Protein AF-A0AAV9NB06-F1 (afdb_monomer)

Structure (mmCIF, N/CA/C/O backbone):
data_AF-A0AAV9NB06-F1
#
_entry.id   AF-A0AAV9NB06-F1
#
loop_
_atom_site.group_PDB
_atom_site.id
_atom_site.type_symbol
_atom_site.label_atom_id
_atom_site.label_alt_id
_atom_site.label_comp_id
_atom_site.label_asym_id
_atom_site.label_entity_id
_atom_site.label_seq_id
_atom_site.pdbx_PDB_ins_code
_atom_site.Cartn_x
_atom_site.Cartn_y
_atom_site.Cartn_z
_atom_site.occupancy
_atom_site.B_iso_or_equiv
_atom_site.auth_seq_id
_atom_site.auth_comp_id
_atom_site.auth_asym_id
_atom_site.auth_atom_id
_atom_site.pdbx_PDB_model_num
ATOM 1 N N . MET A 1 1 ? 18.325 -11.961 -8.732 1.00 82.31 1 MET A N 1
ATOM 2 C CA . MET A 1 1 ? 18.943 -10.634 -8.931 1.00 82.31 1 MET A CA 1
ATOM 3 C C . MET A 1 1 ? 17.919 -9.528 -8.700 1.00 82.31 1 MET A C 1
ATOM 5 O O . MET A 1 1 ? 17.986 -8.930 -7.642 1.00 82.31 1 MET A O 1
ATOM 9 N N . PHE A 1 2 ? 16.913 -9.343 -9.566 1.00 87.31 2 PHE A N 1
ATOM 10 C CA . PHE A 1 2 ? 15.918 -8.255 -9.443 1.00 87.31 2 PHE A CA 1
ATOM 11 C C . PHE A 1 2 ? 15.151 -8.196 -8.114 1.00 87.31 2 PHE A C 1
ATOM 13 O O . PHE A 1 2 ? 14.922 -7.113 -7.588 1.00 87.31 2 PHE A O 1
ATOM 20 N N . ARG A 1 3 ? 14.776 -9.357 -7.557 1.00 86.25 3 ARG A N 1
ATOM 21 C CA . ARG A 1 3 ? 14.140 -9.445 -6.234 1.00 86.25 3 ARG A CA 1
ATOM 22 C C . ARG A 1 3 ? 15.035 -8.888 -5.126 1.00 86.25 3 ARG A C 1
ATOM 24 O O . ARG A 1 3 ? 14.581 -8.054 -4.363 1.00 86.25 3 ARG A O 1
ATOM 31 N N . SER A 1 4 ? 16.290 -9.322 -5.070 1.00 85.25 4 SER A N 1
ATOM 32 C CA . SER A 1 4 ? 17.245 -8.874 -4.050 1.00 85.25 4 SER A CA 1
ATOM 33 C C . SER A 1 4 ? 17.588 -7.388 -4.190 1.00 85.25 4 SER A C 1
ATOM 35 O O . SER A 1 4 ? 17.739 -6.706 -3.186 1.00 85.25 4 SER A O 1
ATOM 37 N N . ASP A 1 5 ? 17.676 -6.882 -5.425 1.00 87.19 5 ASP A N 1
ATOM 38 C CA . ASP A 1 5 ? 17.855 -5.449 -5.702 1.00 87.19 5 ASP A CA 1
ATOM 39 C C . ASP A 1 5 ? 16.659 -4.622 -5.197 1.00 87.19 5 ASP A C 1
ATOM 41 O O . ASP A 1 5 ? 16.828 -3.618 -4.512 1.00 87.19 5 ASP A O 1
ATOM 45 N N . LEU A 1 6 ? 15.435 -5.103 -5.440 1.00 87.75 6 LEU A N 1
ATOM 46 C CA . LEU A 1 6 ? 14.216 -4.477 -4.929 1.00 87.75 6 LEU A CA 1
ATOM 47 C C . LEU A 1 6 ? 14.118 -4.532 -3.398 1.00 87.75 6 LEU A C 1
ATOM 49 O O . LEU A 1 6 ? 13.810 -3.520 -2.778 1.00 87.75 6 LEU A O 1
ATOM 53 N N . GLU A 1 7 ? 14.391 -5.684 -2.783 1.00 85.88 7 GLU A N 1
ATOM 54 C CA . GLU A 1 7 ? 14.417 -5.832 -1.321 1.00 85.88 7 GLU A CA 1
ATOM 55 C C . GLU A 1 7 ? 15.407 -4.839 -0.691 1.00 85.88 7 GLU A C 1
ATOM 57 O O . GLU A 1 7 ? 15.065 -4.161 0.277 1.00 85.88 7 GLU A O 1
ATOM 62 N N . LEU A 1 8 ? 16.600 -4.687 -1.278 1.00 85.69 8 LEU A N 1
ATOM 63 C CA . LEU A 1 8 ? 17.601 -3.721 -0.826 1.00 85.69 8 LEU A CA 1
ATOM 64 C C . LEU A 1 8 ? 17.134 -2.271 -1.022 1.00 85.69 8 LEU A C 1
ATOM 66 O O . LEU A 1 8 ? 17.296 -1.452 -0.118 1.00 85.69 8 LEU A O 1
ATOM 70 N N . GLY A 1 9 ? 16.528 -1.960 -2.169 1.00 86.25 9 GLY A N 1
ATOM 71 C CA . GLY A 1 9 ? 15.965 -0.641 -2.454 1.00 86.25 9 GLY A CA 1
ATOM 72 C C . GLY A 1 9 ? 14.860 -0.252 -1.471 1.00 86.25 9 GLY A C 1
ATOM 73 O O . GLY A 1 9 ? 14.863 0.862 -0.955 1.00 86.25 9 GLY A O 1
ATOM 74 N N . LEU A 1 10 ? 13.965 -1.184 -1.130 1.00 84.62 10 LEU A N 1
ATOM 75 C CA . LEU A 1 10 ? 12.931 -0.982 -0.110 1.00 84.62 10 LEU A CA 1
ATOM 76 C C . LEU A 1 10 ? 13.542 -0.809 1.289 1.00 84.62 10 LEU A C 1
ATOM 78 O O . LEU A 1 10 ? 13.089 0.042 2.053 1.00 84.62 10 LEU A O 1
ATOM 82 N N . LEU A 1 11 ? 14.579 -1.586 1.620 1.00 83.38 11 LEU A N 1
ATOM 83 C CA . LEU A 1 11 ? 15.267 -1.536 2.915 1.00 83.38 11 LEU A CA 1
ATOM 84 C C . LEU A 1 11 ? 15.986 -0.201 3.141 1.00 83.38 11 LEU A C 1
ATOM 86 O O . LEU A 1 11 ? 15.917 0.369 4.232 1.00 83.38 11 LEU A O 1
ATOM 90 N N . LEU A 1 12 ? 16.682 0.287 2.114 1.00 83.94 12 LEU A N 1
ATOM 91 C CA . LEU A 1 12 ? 17.499 1.500 2.172 1.00 83.94 12 LEU A CA 1
ATOM 92 C C . LEU A 1 12 ? 16.754 2.755 1.702 1.00 83.94 12 LEU A C 1
ATOM 94 O O . LEU A 1 12 ? 17.278 3.858 1.841 1.00 83.94 12 LEU A O 1
ATOM 98 N N . GLY A 1 13 ? 15.555 2.597 1.135 1.00 82.19 13 GLY A N 1
ATOM 99 C CA . GLY A 1 13 ? 14.786 3.672 0.506 1.00 82.19 13 GLY A CA 1
ATOM 100 C C . GLY A 1 13 ? 15.502 4.312 -0.674 1.00 82.19 13 GLY A C 1
ATOM 101 O O . GLY A 1 13 ? 15.313 5.498 -0.934 1.00 82.19 13 GLY A O 1
ATOM 102 N N . THR A 1 14 ? 16.343 3.542 -1.361 1.00 85.25 14 THR A N 1
ATOM 103 C CA . THR A 1 14 ? 17.121 3.986 -2.514 1.00 85.25 14 THR A CA 1
ATOM 104 C C . THR A 1 14 ? 16.470 3.543 -3.812 1.00 85.25 14 THR A C 1
ATOM 106 O O . THR A 1 14 ? 15.662 2.614 -3.853 1.00 85.25 14 THR A O 1
ATOM 109 N N . LYS A 1 15 ? 16.882 4.179 -4.908 1.00 85.88 15 LYS A N 1
ATOM 110 C CA . LYS A 1 15 ? 16.570 3.683 -6.244 1.00 85.88 15 LYS A CA 1
ATOM 111 C C . LYS A 1 15 ? 17.155 2.276 -6.418 1.00 85.88 15 LYS A C 1
ATOM 113 O O . LYS A 1 15 ? 18.253 1.994 -5.932 1.00 85.88 15 LYS A O 1
ATOM 118 N N . VAL A 1 16 ? 16.417 1.425 -7.116 1.00 87.56 16 VAL A N 1
ATOM 119 C CA . VAL A 1 16 ? 16.892 0.119 -7.590 1.00 87.56 16 VAL A CA 1
ATOM 120 C C . VAL A 1 16 ? 18.031 0.293 -8.595 1.00 87.56 16 VAL A C 1
ATOM 122 O O . VAL A 1 16 ? 18.078 1.288 -9.324 1.00 87.56 16 VAL A O 1
ATOM 125 N N . TRP A 1 17 ? 18.976 -0.644 -8.616 1.00 85.25 17 TRP A N 1
ATOM 126 C CA . TRP A 1 17 ? 20.119 -0.578 -9.528 1.00 85.25 17 TRP A CA 1
ATOM 127 C C . TRP A 1 17 ? 19.780 -1.081 -10.922 1.00 85.25 17 TRP A C 1
ATOM 129 O O . TRP A 1 17 ? 20.321 -0.566 -11.901 1.00 85.25 17 TRP A O 1
ATOM 139 N N . CYS A 1 18 ? 18.896 -2.072 -11.025 1.00 85.06 18 CYS A N 1
ATOM 140 C CA . CYS A 1 18 ? 18.465 -2.568 -12.318 1.00 85.06 18 CYS A CA 1
ATOM 141 C C . CYS A 1 18 ? 17.511 -1.560 -12.985 1.00 85.06 18 CYS A C 1
ATOM 143 O O . CYS A 1 18 ? 16.528 -1.133 -12.367 1.00 85.06 18 CYS A O 1
ATOM 145 N N . PRO A 1 19 ? 17.768 -1.186 -14.249 1.00 84.31 19 PRO A N 1
ATOM 146 C CA . PRO A 1 19 ? 16.853 -0.348 -15.005 1.00 84.31 19 PRO A CA 1
ATOM 147 C C . PRO A 1 19 ? 15.548 -1.106 -15.270 1.00 84.31 19 PRO A C 1
ATOM 149 O O . PRO A 1 19 ? 15.535 -2.330 -15.420 1.00 84.31 19 PRO A O 1
ATOM 152 N N . ILE A 1 20 ? 14.434 -0.374 -15.320 1.00 84.44 20 ILE A N 1
ATOM 153 C CA . ILE A 1 20 ? 13.101 -0.974 -15.444 1.00 84.44 20 ILE A CA 1
ATOM 154 C C . ILE A 1 20 ? 12.939 -1.768 -16.747 1.00 84.44 20 ILE A C 1
ATOM 156 O O . ILE A 1 20 ? 12.221 -2.762 -16.77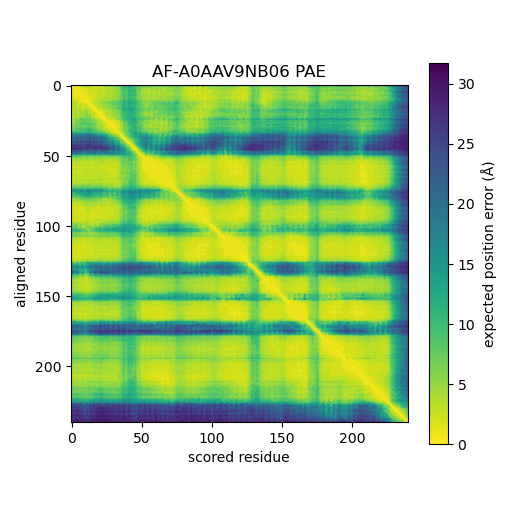8 1.00 84.44 20 ILE A O 1
ATOM 160 N N . GLU A 1 21 ? 13.648 -1.370 -17.802 1.00 85.75 21 GLU A N 1
ATOM 161 C CA . GLU A 1 21 ? 13.647 -2.005 -19.120 1.00 85.75 21 GLU A CA 1
ATOM 162 C C . GLU A 1 21 ? 14.240 -3.422 -19.101 1.00 85.75 21 GLU A C 1
ATOM 164 O O . GLU A 1 21 ? 13.939 -4.227 -19.980 1.00 85.75 21 GLU A O 1
ATOM 169 N N . GLU A 1 22 ? 15.070 -3.737 -18.104 1.00 85.44 22 GLU A N 1
ATOM 170 C CA . GLU A 1 22 ? 15.669 -5.063 -17.925 1.00 85.44 22 GLU A CA 1
ATOM 171 C C . GLU A 1 22 ? 14.817 -5.987 -17.044 1.00 85.44 22 GLU A C 1
ATOM 173 O O . GLU A 1 22 ? 15.078 -7.191 -16.981 1.00 85.44 22 GLU A O 1
ATOM 178 N N . VAL A 1 23 ? 13.796 -5.453 -16.363 1.00 84.69 23 VAL A N 1
ATOM 179 C CA . VAL A 1 23 ? 12.938 -6.234 -15.469 1.00 84.69 23 VAL A CA 1
ATOM 180 C C . VAL A 1 23 ? 11.901 -7.005 -16.300 1.00 84.69 23 VAL A C 1
ATOM 182 O O . VAL A 1 23 ? 11.050 -6.391 -16.945 1.00 84.69 23 VAL A O 1
ATOM 185 N N . PRO A 1 24 ? 11.922 -8.351 -16.292 1.00 81.12 24 PRO A N 1
ATOM 186 C CA . PRO A 1 24 ? 10.982 -9.150 -17.074 1.00 81.12 24 PRO A CA 1
ATOM 187 C C . PRO A 1 24 ? 9.564 -9.094 -16.486 1.00 81.12 24 PRO A C 1
ATOM 189 O O . PRO A 1 24 ? 9.395 -8.884 -15.283 1.00 81.12 24 PRO A O 1
ATOM 192 N N . GLY A 1 25 ? 8.547 -9.367 -17.311 1.00 78.56 25 GLY A N 1
ATOM 193 C CA . GLY A 1 25 ? 7.154 -9.475 -16.865 1.00 78.56 25 GLY A CA 1
ATOM 194 C C . GLY A 1 25 ? 6.235 -8.335 -17.309 1.00 78.56 25 GLY A C 1
ATOM 195 O O . GLY A 1 25 ? 5.119 -8.231 -16.803 1.00 78.56 25 GLY A O 1
ATOM 196 N N . TYR A 1 26 ? 6.649 -7.476 -18.247 1.00 81.81 26 TYR A N 1
ATOM 197 C CA . TYR A 1 26 ? 5.760 -6.436 -18.784 1.00 81.81 26 TYR A CA 1
ATOM 198 C C . TYR A 1 26 ? 4.541 -7.049 -19.492 1.00 81.81 26 TYR A C 1
ATOM 200 O O . TYR A 1 26 ? 3.417 -6.566 -19.360 1.00 81.81 26 TYR A O 1
ATOM 208 N N . GLU A 1 27 ? 4.746 -8.175 -20.172 1.00 81.31 27 GLU A N 1
ATOM 209 C CA . GLU A 1 27 ? 3.710 -9.027 -20.748 1.00 81.31 27 GLU A CA 1
ATOM 210 C C . GLU A 1 27 ? 2.656 -9.451 -19.714 1.00 81.31 27 GLU A C 1
ATOM 212 O O . GLU A 1 27 ? 1.461 -9.439 -20.011 1.00 81.31 27 GLU A O 1
ATOM 217 N N . VAL A 1 28 ? 3.074 -9.711 -18.471 1.00 78.50 28 VAL A N 1
ATOM 218 C CA . VAL A 1 28 ? 2.172 -10.085 -17.376 1.00 78.50 28 VAL A CA 1
ATOM 219 C C . VAL A 1 28 ? 1.239 -8.929 -17.016 1.00 78.50 28 VAL A C 1
ATOM 221 O O . VAL A 1 28 ? 0.045 -9.148 -16.813 1.00 78.50 28 VAL A O 1
ATOM 224 N N . LEU A 1 29 ? 1.743 -7.689 -16.991 1.00 78.00 29 LEU A N 1
ATOM 225 C CA . LEU A 1 29 ? 0.902 -6.510 -16.748 1.00 78.00 29 LEU A CA 1
ATOM 226 C C . LEU A 1 29 ? -0.120 -6.307 -17.866 1.00 78.00 29 LEU A C 1
ATOM 228 O O . LEU A 1 29 ? -1.282 -6.007 -17.593 1.00 78.00 29 LEU A O 1
ATOM 232 N N . VAL A 1 30 ? 0.292 -6.500 -19.122 1.00 78.88 30 VAL A N 1
ATOM 233 C CA . VAL A 1 30 ? -0.606 -6.378 -20.278 1.00 78.88 30 VAL A CA 1
ATOM 234 C C . VAL A 1 30 ? -1.741 -7.398 -20.195 1.00 78.88 30 VAL A C 1
ATOM 236 O O . VAL A 1 30 ? -2.899 -7.025 -20.384 1.00 78.88 30 VAL A O 1
ATOM 239 N N . GLU A 1 31 ? -1.438 -8.656 -19.870 1.00 77.31 31 GLU A N 1
ATOM 240 C CA . GLU A 1 31 ? -2.450 -9.698 -19.657 1.00 77.31 31 GLU A CA 1
ATOM 241 C C . GLU A 1 31 ? -3.396 -9.343 -18.500 1.00 77.31 31 GLU A C 1
ATOM 243 O O . GLU A 1 31 ? -4.616 -9.432 -18.633 1.00 77.31 31 GLU A O 1
ATOM 248 N N . MET A 1 32 ? -2.857 -8.868 -17.375 1.00 75.25 32 MET A N 1
ATOM 249 C CA . MET A 1 32 ? -3.656 -8.513 -16.199 1.00 75.25 32 MET A CA 1
ATOM 250 C C . MET A 1 32 ? -4.623 -7.356 -16.449 1.00 75.25 32 MET A C 1
ATOM 252 O O . MET A 1 32 ? -5.771 -7.411 -16.005 1.00 75.25 32 MET A O 1
ATOM 256 N N . ARG A 1 33 ? -4.197 -6.332 -17.196 1.00 72.75 33 ARG A N 1
ATOM 257 C CA . ARG A 1 33 ? -5.056 -5.195 -17.569 1.00 72.75 33 ARG A CA 1
ATOM 258 C C . ARG A 1 33 ? -6.264 -5.627 -18.404 1.00 72.75 33 ARG A C 1
ATOM 260 O O . ARG A 1 33 ? -7.308 -4.984 -18.336 1.00 72.75 33 ARG A O 1
ATOM 267 N N . GLN A 1 34 ? -6.153 -6.716 -19.166 1.00 71.19 34 GLN A N 1
ATOM 268 C CA . GLN A 1 34 ? -7.268 -7.269 -19.946 1.00 71.19 34 GLN A CA 1
ATOM 269 C C . GLN A 1 34 ? -8.293 -8.007 -19.071 1.00 71.19 34 GLN A C 1
ATOM 271 O O . GLN A 1 34 ? -9.453 -8.134 -19.461 1.00 71.19 34 GLN A O 1
ATOM 276 N N . GLU A 1 35 ? -7.885 -8.481 -17.890 1.00 66.00 35 GLU A N 1
ATOM 277 C CA . GLU A 1 35 ? -8.741 -9.208 -16.944 1.00 66.00 35 GLU A CA 1
ATOM 278 C C . GLU A 1 35 ? -9.530 -8.285 -15.997 1.00 66.00 35 GLU A C 1
ATOM 280 O O . GLU A 1 35 ? -10.418 -8.765 -15.280 1.00 66.00 35 GLU A O 1
ATOM 285 N N . LEU A 1 36 ? -9.233 -6.980 -15.977 1.00 61.53 36 LEU A N 1
ATOM 286 C CA . LEU A 1 36 ? -9.954 -6.015 -15.152 1.00 61.53 36 LEU A CA 1
ATOM 287 C C . LEU A 1 36 ? -11.429 -5.928 -15.580 1.00 61.53 36 LEU A C 1
ATOM 289 O O . LEU A 1 36 ? -11.726 -5.652 -16.748 1.00 61.53 36 LEU A O 1
ATOM 293 N N . PRO A 1 37 ? -12.388 -6.088 -14.650 1.00 55.06 37 PRO A N 1
ATOM 294 C CA . PRO A 1 37 ? -13.777 -5.771 -14.936 1.00 55.06 37 PRO A CA 1
ATOM 295 C C . PRO A 1 37 ? -13.886 -4.299 -15.351 1.00 55.06 37 PRO A C 1
ATOM 297 O O . PRO A 1 37 ? -13.463 -3.413 -14.608 1.00 55.06 37 PRO A O 1
ATOM 300 N N . ARG A 1 38 ? -14.506 -4.025 -16.509 1.00 52.81 38 ARG A N 1
ATOM 301 C CA . ARG A 1 38 ? -14.779 -2.654 -16.998 1.00 52.81 38 ARG A CA 1
ATOM 302 C C . ARG A 1 38 ? -15.515 -1.778 -15.975 1.00 52.81 38 ARG A C 1
ATOM 304 O O . ARG A 1 38 ? -15.456 -0.553 -16.061 1.00 52.81 38 ARG A O 1
ATOM 311 N N . ASP A 1 39 ? -16.177 -2.407 -15.011 1.00 47.69 39 ASP A N 1
ATOM 312 C CA . ASP A 1 39 ? -16.939 -1.751 -13.955 1.00 47.69 39 ASP A CA 1
ATOM 313 C C . ASP A 1 39 ? -16.054 -1.141 -12.855 1.00 47.69 39 ASP A C 1
ATOM 315 O O . ASP A 1 39 ? -16.447 -0.126 -12.286 1.00 47.69 39 ASP A O 1
ATOM 319 N N . TYR A 1 40 ? -14.828 -1.641 -12.630 1.00 51.38 40 TYR A N 1
ATOM 320 C CA . TYR A 1 40 ? -13.882 -1.035 -11.673 1.00 51.38 40 TYR A CA 1
ATOM 321 C C . TYR A 1 40 ? -13.473 0.386 -12.100 1.00 51.38 40 TYR A C 1
ATOM 323 O O . TYR A 1 40 ? -13.337 1.280 -11.269 1.00 51.38 40 TYR A O 1
ATOM 331 N N . CYS A 1 41 ? -13.363 0.624 -13.413 1.00 47.50 41 CYS A N 1
ATOM 332 C CA . CYS A 1 41 ? -13.109 1.950 -13.983 1.00 47.50 41 CYS A CA 1
ATOM 333 C C . CYS A 1 41 ? -14.319 2.899 -13.899 1.00 47.50 41 CYS A C 1
ATOM 335 O O . CYS A 1 41 ? -14.168 4.094 -14.148 1.00 47.50 41 CYS A O 1
ATOM 337 N N . ARG A 1 42 ? -15.528 2.394 -13.606 1.00 41.81 42 ARG A N 1
ATOM 338 C CA . ARG A 1 42 ? -16.773 3.184 -13.607 1.00 41.81 42 ARG A CA 1
ATOM 339 C C . ARG A 1 42 ? -17.376 3.401 -12.222 1.00 41.81 42 ARG A C 1
ATOM 341 O O . ARG A 1 42 ? -18.064 4.401 -12.046 1.00 41.81 42 ARG A O 1
ATOM 348 N N . SER A 1 43 ? -17.128 2.518 -11.254 1.00 45.72 43 SER A N 1
ATOM 349 C CA . SER A 1 43 ? -17.693 2.635 -9.902 1.00 45.72 43 SER A CA 1
ATOM 350 C C . SER A 1 43 ? -16.900 3.549 -8.960 1.00 45.72 43 SER A C 1
ATOM 352 O O . SER A 1 43 ? -17.432 3.927 -7.920 1.00 45.72 43 SER A O 1
ATOM 354 N N . ASN A 1 44 ? -15.669 3.943 -9.317 1.00 42.56 44 ASN A N 1
ATOM 355 C CA . ASN A 1 44 ? -14.780 4.723 -8.449 1.00 42.56 44 ASN A CA 1
ATOM 356 C C . ASN A 1 44 ? -14.475 6.123 -9.031 1.00 42.56 44 ASN A C 1
ATOM 358 O O . ASN A 1 44 ? -13.604 6.284 -9.880 1.00 42.56 44 ASN A O 1
ATOM 362 N N . GLN A 1 45 ? -15.136 7.168 -8.527 1.00 42.75 45 GLN A N 1
ATOM 363 C CA . GLN A 1 45 ? -14.607 8.548 -8.508 1.00 42.75 45 GLN A CA 1
ATOM 364 C C . GLN A 1 45 ? -14.795 9.127 -7.092 1.00 42.75 45 GLN A C 1
ATOM 366 O O . GLN A 1 45 ? -15.844 8.836 -6.513 1.00 42.75 45 GLN A O 1
ATOM 371 N N . PRO A 1 46 ? -13.953 10.051 -6.563 1.00 44.19 46 PRO A N 1
ATOM 372 C CA . PRO A 1 46 ? -12.509 10.341 -6.720 1.00 44.19 46 PRO A CA 1
ATOM 373 C C . PRO A 1 46 ? -11.714 10.075 -5.391 1.00 44.19 46 PRO A C 1
ATOM 375 O O . PRO A 1 46 ? -12.348 9.835 -4.363 1.00 44.19 46 PRO A O 1
ATOM 378 N N . PRO A 1 47 ? -10.355 10.048 -5.388 1.00 53.16 47 PRO A N 1
ATOM 379 C CA . PRO A 1 47 ? -9.491 11.246 -5.472 1.00 53.16 47 PRO A CA 1
ATOM 380 C C . PRO A 1 47 ? -8.499 11.212 -6.648 1.00 53.16 47 PRO A C 1
ATOM 382 O O . PRO A 1 47 ? -7.690 12.118 -6.808 1.00 53.16 47 PRO A O 1
ATOM 385 N N . TYR A 1 48 ? -8.582 10.204 -7.517 1.00 59.72 48 TYR A N 1
ATOM 386 C CA . TYR A 1 48 ? -7.555 9.915 -8.528 1.00 59.72 48 TYR A CA 1
ATOM 387 C C . TYR A 1 48 ? -7.391 10.968 -9.642 1.00 59.72 48 TYR A C 1
ATOM 389 O O . TYR A 1 48 ? -6.423 10.919 -10.386 1.00 59.72 48 TYR A O 1
ATOM 397 N N . ARG A 1 49 ? -8.285 11.967 -9.749 1.00 55.78 49 ARG A N 1
ATOM 398 C CA . ARG A 1 49 ? -8.248 12.996 -10.815 1.00 55.78 49 ARG A CA 1
ATOM 399 C C . ARG A 1 49 ? -7.006 13.898 -10.804 1.00 55.78 49 ARG A C 1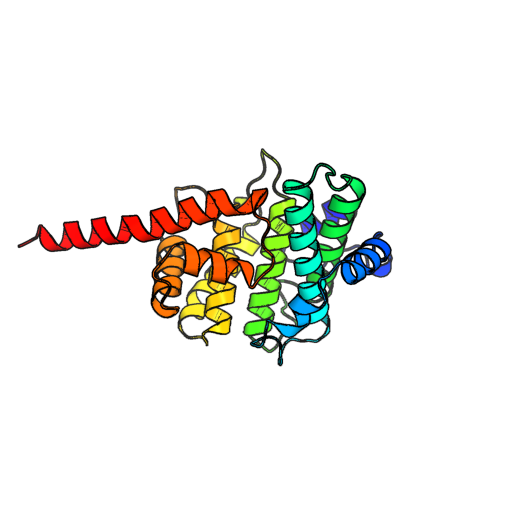
ATOM 401 O O . ARG A 1 49 ? -6.839 14.665 -11.747 1.00 55.78 49 ARG A O 1
ATOM 408 N N . GLN A 1 50 ? -6.201 13.867 -9.746 1.00 68.44 50 GLN A N 1
ATOM 409 C CA . GLN A 1 50 ? -5.001 14.699 -9.602 1.00 68.44 50 GLN A CA 1
ATOM 410 C C . GLN A 1 50 ? -3.721 13.873 -9.435 1.00 68.44 50 GLN A C 1
ATOM 412 O O . GLN A 1 50 ? -2.682 14.444 -9.127 1.00 68.44 50 GLN A O 1
ATOM 417 N N . VAL A 1 51 ? -3.795 12.553 -9.631 1.00 80.31 51 VAL A N 1
ATOM 418 C CA . VAL A 1 51 ? -2.632 11.675 -9.490 1.00 80.31 51 VAL A CA 1
ATOM 419 C C . VAL A 1 51 ? -1.725 11.831 -10.698 1.00 80.31 51 VAL A C 1
ATOM 421 O O . VAL A 1 51 ? -2.198 11.884 -11.835 1.00 80.31 51 VAL A O 1
ATOM 424 N N . VAL A 1 52 ? -0.412 11.887 -10.466 1.00 87.31 52 VAL A N 1
ATOM 425 C CA . VAL A 1 52 ? 0.565 11.848 -11.562 1.00 87.31 52 VAL A CA 1
ATOM 426 C C . VAL A 1 52 ? 0.302 10.608 -12.435 1.00 87.31 52 VAL A C 1
ATOM 428 O O . VAL A 1 52 ? 0.272 9.501 -11.895 1.00 87.31 52 VAL A O 1
ATOM 431 N N . PRO A 1 53 ? 0.169 10.738 -13.772 1.00 87.06 53 PRO A N 1
ATOM 432 C CA . PRO A 1 53 ? -0.298 9.648 -14.637 1.00 87.06 53 PRO A CA 1
ATOM 433 C C . PRO A 1 53 ? 0.447 8.319 -14.458 1.00 87.06 53 PRO A C 1
ATOM 435 O O . PRO A 1 53 ? -0.158 7.252 -14.436 1.00 87.06 53 PRO A O 1
ATOM 438 N N . VAL A 1 54 ? 1.767 8.372 -14.256 1.00 88.25 54 VAL A N 1
ATOM 439 C CA . VAL A 1 54 ? 2.584 7.166 -14.051 1.00 88.25 54 VAL A CA 1
ATOM 440 C C . VAL A 1 54 ? 2.231 6.449 -12.740 1.00 88.25 54 VAL A C 1
ATOM 442 O O . VAL A 1 54 ? 2.210 5.220 -12.702 1.00 88.25 54 VAL A O 1
ATOM 445 N N . LEU A 1 55 ? 1.926 7.189 -11.670 1.00 89.69 55 LEU A N 1
ATOM 446 C CA . LEU A 1 55 ? 1.511 6.611 -10.390 1.00 89.69 55 LEU A CA 1
ATOM 447 C C . LEU A 1 55 ? 0.093 6.026 -10.477 1.00 89.69 55 LEU A C 1
ATOM 449 O O . LEU A 1 55 ? -0.164 4.965 -9.910 1.00 89.69 55 LEU A O 1
ATOM 453 N N . GLU A 1 56 ? -0.799 6.670 -11.233 1.00 88.94 56 GLU A N 1
ATOM 454 C CA . GL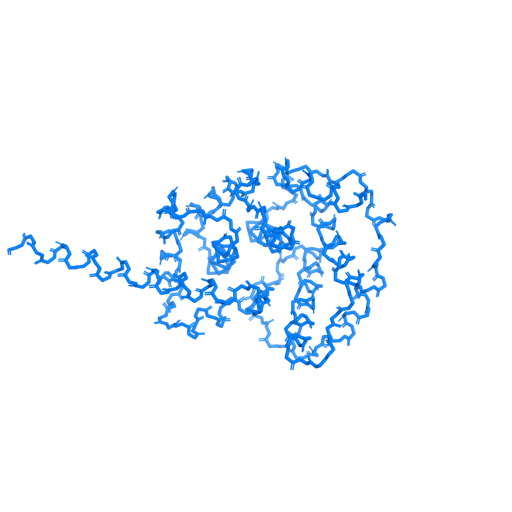U A 1 56 ? -2.140 6.148 -11.523 1.00 88.94 56 GLU A CA 1
ATOM 455 C C . GLU A 1 56 ? -2.061 4.802 -12.260 1.00 88.94 56 GLU A C 1
ATOM 457 O O . GLU A 1 56 ? -2.731 3.844 -11.873 1.00 88.94 56 GLU A O 1
ATOM 462 N N . GLU A 1 57 ? -1.187 4.679 -13.263 1.00 88.00 57 GLU A N 1
ATOM 463 C CA . GLU A 1 57 ? -0.967 3.404 -13.951 1.00 88.00 57 GLU A CA 1
ATOM 464 C C . GLU A 1 57 ? -0.484 2.302 -13.002 1.00 88.00 57 GLU A C 1
ATOM 466 O O . GLU A 1 57 ? -0.977 1.174 -13.061 1.00 88.00 57 GLU A O 1
ATOM 471 N N . ILE A 1 58 ? 0.471 2.613 -12.118 1.00 91.38 58 ILE A N 1
ATOM 472 C CA . ILE A 1 58 ? 0.977 1.643 -11.139 1.00 91.38 58 ILE A CA 1
ATOM 473 C C . ILE A 1 58 ? -0.137 1.231 -10.171 1.00 91.38 58 ILE A C 1
ATOM 475 O O . ILE A 1 58 ? -0.275 0.044 -9.870 1.00 91.38 58 ILE A O 1
ATOM 479 N N . LEU A 1 59 ? -0.966 2.172 -9.714 1.00 91.06 59 LEU A N 1
ATOM 480 C CA . LEU A 1 59 ? -2.123 1.870 -8.874 1.00 91.06 59 LEU A CA 1
ATOM 481 C C . LEU A 1 59 ? -3.087 0.903 -9.576 1.00 91.06 59 LEU A C 1
ATOM 483 O O . LEU A 1 59 ? -3.486 -0.097 -8.978 1.00 91.06 59 LEU A O 1
ATOM 487 N N . LEU A 1 60 ? -3.443 1.166 -10.836 1.00 87.44 60 LEU A N 1
ATOM 488 C CA . LEU A 1 60 ? -4.348 0.309 -11.611 1.00 87.44 60 LEU A CA 1
ATOM 489 C C . LEU A 1 60 ? -3.783 -1.104 -11.800 1.00 87.44 60 LEU A C 1
ATOM 491 O O . LEU A 1 60 ? -4.511 -2.092 -11.658 1.00 87.44 60 LEU A O 1
ATOM 495 N N . ASP A 1 61 ? -2.483 -1.224 -12.054 1.00 89.50 61 ASP A N 1
ATOM 496 C CA . ASP A 1 61 ? -1.816 -2.524 -12.159 1.00 89.50 61 ASP A CA 1
ATOM 497 C C . ASP A 1 61 ? -1.807 -3.274 -10.826 1.00 89.50 61 ASP A C 1
ATOM 499 O O . ASP A 1 61 ? -2.063 -4.478 -10.775 1.00 89.50 61 ASP A O 1
ATOM 503 N N . THR A 1 62 ? -1.601 -2.551 -9.728 1.00 91.69 62 THR A N 1
ATOM 504 C CA . THR A 1 62 ? -1.604 -3.118 -8.376 1.00 91.69 62 THR A CA 1
ATOM 505 C C . THR A 1 62 ? -3.012 -3.565 -7.961 1.00 91.69 62 THR A C 1
ATOM 507 O O . THR A 1 62 ? -3.181 -4.639 -7.385 1.00 91.69 62 THR A O 1
ATOM 510 N N . LEU A 1 63 ? -4.053 -2.806 -8.320 1.00 89.75 63 LEU A N 1
ATOM 511 C CA . LEU A 1 63 ? -5.456 -3.206 -8.144 1.00 89.75 63 LEU A CA 1
ATOM 512 C C . LEU A 1 63 ? -5.786 -4.464 -8.956 1.00 89.75 63 LEU A C 1
ATOM 514 O O . LEU A 1 63 ? -6.431 -5.384 -8.449 1.00 89.75 63 LEU A O 1
ATOM 518 N N . SER A 1 64 ? -5.318 -4.529 -10.206 1.00 87.00 64 SER A N 1
ATOM 519 C CA . SER A 1 64 ? -5.467 -5.713 -11.064 1.00 87.00 64 SER A CA 1
ATOM 520 C C . SER A 1 64 ? -4.825 -6.937 -10.422 1.00 87.00 64 SER A C 1
ATOM 522 O O . SER A 1 64 ? -5.423 -8.013 -10.388 1.00 87.00 64 SER A O 1
ATOM 524 N N . PHE A 1 65 ? -3.622 -6.756 -9.874 1.00 89.31 65 PHE A N 1
ATOM 525 C CA . PHE A 1 65 ? -2.880 -7.800 -9.184 1.00 89.31 65 PHE A CA 1
ATOM 526 C C . PHE A 1 65 ? -3.647 -8.332 -7.979 1.00 89.31 65 PHE A C 1
ATOM 528 O O . PHE A 1 65 ? -3.927 -9.529 -7.905 1.00 89.31 65 PHE A O 1
ATOM 535 N N . ALA A 1 66 ? -4.054 -7.434 -7.083 1.00 89.81 66 ALA A N 1
ATOM 536 C CA . ALA A 1 66 ? -4.800 -7.768 -5.879 1.00 89.81 66 ALA A CA 1
ATOM 537 C C . ALA A 1 66 ? -6.096 -8.532 -6.205 1.00 89.81 66 ALA A C 1
ATOM 539 O O . ALA A 1 66 ? -6.350 -9.612 -5.667 1.00 89.81 66 ALA A O 1
ATOM 540 N N . ASN A 1 67 ? -6.863 -8.041 -7.183 1.00 86.69 67 ASN A N 1
ATOM 541 C CA . ASN A 1 67 ? -8.080 -8.698 -7.658 1.00 86.69 67 ASN A CA 1
ATOM 542 C C . ASN A 1 67 ? -7.816 -10.106 -8.201 1.00 86.69 67 ASN A C 1
ATOM 544 O O . ASN A 1 67 ? -8.586 -11.032 -7.933 1.00 86.69 67 ASN A O 1
ATOM 548 N N . ARG A 1 68 ? -6.732 -10.294 -8.959 1.00 85.81 68 ARG A N 1
ATOM 549 C CA . ARG A 1 68 ? -6.362 -11.605 -9.499 1.00 85.81 68 ARG A CA 1
ATOM 550 C C . ARG A 1 68 ? -6.022 -12.592 -8.385 1.00 85.81 68 ARG A C 1
ATOM 552 O O . ARG A 1 68 ? -6.485 -13.730 -8.437 1.00 85.81 68 ARG A O 1
ATOM 559 N N . LEU A 1 69 ? -5.289 -12.154 -7.361 1.00 87.62 69 LEU A N 1
ATOM 560 C CA . LEU A 1 69 ? -4.973 -12.979 -6.191 1.00 87.62 69 LEU A CA 1
ATOM 561 C C . LEU A 1 69 ? -6.232 -13.369 -5.409 1.00 87.62 69 LEU A C 1
ATOM 563 O O . LEU A 1 69 ? -6.408 -14.546 -5.095 1.00 87.62 69 LEU A O 1
ATOM 567 N N . ASN A 1 70 ? -7.153 -12.428 -5.191 1.00 88.12 70 ASN A N 1
ATOM 568 C CA . ASN A 1 70 ? -8.432 -12.703 -4.524 1.00 88.12 70 ASN A CA 1
ATOM 569 C C . ASN A 1 70 ? -9.326 -13.658 -5.324 1.00 88.12 70 ASN A C 1
ATOM 571 O O . ASN A 1 70 ? -10.040 -14.484 -4.759 1.00 88.12 70 ASN A O 1
ATOM 575 N N . ARG A 1 71 ? -9.297 -13.589 -6.659 1.00 85.69 71 ARG A N 1
ATOM 576 C CA . ARG A 1 71 ? -10.011 -14.556 -7.507 1.00 85.69 71 ARG A CA 1
ATOM 577 C C . ARG A 1 71 ? -9.363 -15.934 -7.457 1.00 85.69 71 ARG A C 1
ATOM 579 O O . ARG A 1 71 ? -10.074 -16.934 -7.390 1.00 85.69 71 ARG A O 1
ATOM 586 N N . ALA A 1 72 ? -8.035 -15.989 -7.491 1.00 85.69 72 ALA A N 1
ATOM 587 C CA . ALA A 1 72 ? -7.293 -17.240 -7.459 1.00 85.69 72 ALA A CA 1
ATOM 588 C C . ALA A 1 72 ? -7.418 -17.961 -6.109 1.00 85.69 72 ALA A C 1
ATOM 590 O O . ALA A 1 72 ? -7.466 -19.186 -6.086 1.00 85.69 72 ALA A O 1
ATOM 591 N N . SER A 1 73 ? -7.540 -17.230 -4.996 1.00 83.75 73 SER A N 1
ATOM 592 C CA . SER A 1 73 ? -7.752 -17.821 -3.668 1.00 83.75 73 SER A CA 1
ATOM 593 C C . SER A 1 73 ? -9.133 -18.460 -3.496 1.00 83.75 73 SER A C 1
ATOM 595 O O . SER A 1 73 ? -9.273 -19.430 -2.757 1.00 83.75 73 SER A O 1
ATOM 597 N N . ARG A 1 74 ? -10.143 -17.950 -4.212 1.00 83.44 74 ARG A N 1
ATOM 598 C CA . ARG A 1 74 ? -11.513 -18.496 -4.249 1.00 83.44 74 ARG A CA 1
ATOM 599 C C . ARG A 1 74 ? -11.699 -19.570 -5.328 1.00 83.44 74 ARG A C 1
ATOM 601 O O . ARG A 1 74 ? -12.721 -20.251 -5.352 1.00 83.44 74 ARG A O 1
ATOM 608 N N . GLY A 1 75 ? -10.750 -19.683 -6.256 1.00 77.44 75 GLY A N 1
ATOM 609 C CA . GLY A 1 75 ? -10.808 -20.575 -7.408 1.00 77.44 75 GLY A CA 1
ATOM 610 C C . GLY A 1 75 ? -9.915 -21.813 -7.266 1.00 77.44 75 GLY A C 1
ATOM 611 O O . GLY A 1 75 ? -9.029 -21.866 -6.419 1.00 77.44 75 GLY A O 1
ATOM 612 N N . PRO A 1 76 ? -10.087 -22.821 -8.139 1.00 67.00 76 PRO A N 1
ATOM 613 C CA . PRO A 1 76 ? -9.258 -24.028 -8.118 1.00 67.00 76 PRO A CA 1
ATOM 614 C C . PRO A 1 76 ? -7.848 -23.808 -8.695 1.00 67.00 76 PRO A C 1
ATOM 616 O O . PRO A 1 76 ? -6.990 -24.679 -8.577 1.00 67.00 76 PRO A O 1
ATOM 619 N N . ARG A 1 77 ? -7.604 -22.674 -9.367 1.00 69.19 77 ARG A N 1
ATOM 620 C CA . ARG A 1 77 ? -6.330 -22.352 -10.020 1.00 69.19 77 ARG A CA 1
ATOM 621 C C . ARG A 1 77 ? -5.596 -21.285 -9.224 1.00 69.19 77 ARG A C 1
ATOM 623 O O . ARG A 1 77 ? -6.014 -20.130 -9.217 1.00 69.19 77 ARG A O 1
ATOM 630 N N . LYS A 1 78 ? -4.481 -21.676 -8.611 1.00 71.81 78 LYS A N 1
ATOM 631 C CA . LYS A 1 78 ? -3.522 -20.733 -8.034 1.00 71.81 78 LYS A CA 1
ATOM 632 C C . LYS A 1 78 ? -2.724 -20.060 -9.158 1.00 71.81 78 LYS A C 1
ATOM 634 O O . LYS A 1 78 ? -2.506 -20.698 -10.193 1.00 71.81 78 LYS A O 1
ATOM 639 N N . PRO A 1 79 ? -2.284 -18.802 -8.987 1.00 69.44 79 PRO A N 1
ATOM 640 C CA . PRO A 1 79 ? -1.314 -18.217 -9.900 1.00 69.44 79 PRO A CA 1
ATOM 641 C C . PRO A 1 79 ? -0.050 -19.074 -9.842 1.00 69.44 79 PRO A C 1
ATOM 643 O O . PRO A 1 79 ? 0.304 -19.581 -8.780 1.00 69.44 79 PRO A O 1
ATOM 646 N N . THR A 1 80 ? 0.637 -19.253 -10.963 1.00 75.75 80 THR A N 1
ATOM 647 C CA . THR A 1 80 ? 1.957 -19.890 -10.917 1.00 75.75 80 THR A CA 1
ATOM 648 C C . THR A 1 80 ? 2.923 -18.980 -10.156 1.00 75.75 80 THR A C 1
ATOM 650 O O . THR A 1 80 ? 2.903 -17.766 -10.386 1.00 75.75 80 THR A O 1
ATOM 653 N N . ASP A 1 81 ? 3.812 -19.558 -9.351 1.00 77.38 81 ASP A N 1
ATOM 654 C CA . ASP A 1 81 ? 4.812 -18.819 -8.566 1.00 77.38 81 ASP A CA 1
ATOM 655 C C . ASP A 1 81 ? 5.621 -17.833 -9.425 1.00 77.38 81 ASP A C 1
ATOM 657 O O . ASP A 1 81 ? 5.895 -16.710 -9.009 1.00 77.38 81 ASP A O 1
ATOM 661 N N . TYR A 1 82 ? 5.921 -18.213 -10.670 1.00 78.38 82 TYR A N 1
ATOM 662 C CA . TYR A 1 82 ? 6.603 -17.366 -11.650 1.00 78.38 82 TYR A CA 1
ATOM 663 C C . TYR A 1 82 ? 5.878 -16.034 -11.901 1.00 78.38 82 TYR A C 1
ATOM 665 O O . TYR A 1 82 ? 6.448 -14.967 -11.677 1.00 78.38 82 TYR A O 1
ATOM 673 N N . TYR A 1 83 ? 4.604 -16.094 -12.297 1.00 80.25 83 TYR A N 1
ATOM 674 C CA . TYR A 1 83 ? 3.777 -14.913 -12.562 1.00 80.25 83 TYR A CA 1
ATOM 675 C C . TYR A 1 83 ? 3.610 -14.031 -11.322 1.00 80.25 83 TYR A C 1
ATOM 677 O O . TYR A 1 83 ? 3.681 -12.805 -11.416 1.00 80.25 83 TYR A O 1
ATOM 685 N N . PHE A 1 84 ? 3.403 -14.645 -10.155 1.00 84.44 84 PHE A N 1
ATOM 686 C CA . PHE A 1 84 ? 3.293 -13.917 -8.894 1.00 84.44 84 PHE A CA 1
ATOM 687 C C . PHE A 1 84 ? 4.577 -13.132 -8.600 1.00 84.44 84 PHE A C 1
ATOM 689 O O . PHE A 1 84 ? 4.536 -11.913 -8.437 1.00 84.44 84 PHE A O 1
ATOM 696 N N . HIS A 1 85 ? 5.727 -13.811 -8.604 1.00 85.38 85 HIS A N 1
ATOM 697 C CA . HIS A 1 85 ? 7.000 -13.185 -8.270 1.00 85.38 85 HIS A CA 1
ATOM 698 C C . HIS A 1 85 ? 7.408 -12.104 -9.270 1.00 85.38 85 HIS A C 1
ATOM 700 O O . HIS A 1 85 ? 7.868 -11.045 -8.849 1.00 85.38 85 HIS A O 1
ATOM 706 N N . GLN A 1 86 ? 7.218 -12.331 -10.571 1.00 87.44 86 GLN A N 1
ATOM 707 C CA . GLN A 1 86 ? 7.523 -11.317 -11.580 1.00 87.44 86 GLN A CA 1
ATOM 708 C C . GLN A 1 86 ? 6.666 -10.068 -11.424 1.00 87.44 86 GLN A C 1
ATOM 710 O O . GLN A 1 86 ? 7.200 -8.965 -11.486 1.00 87.44 86 GLN A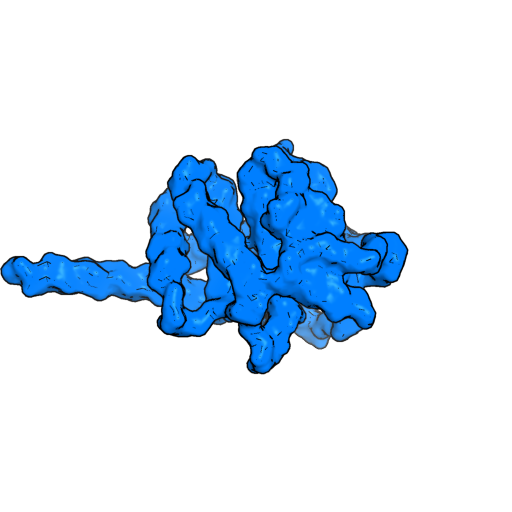 O 1
ATOM 715 N N . THR A 1 87 ? 5.367 -10.227 -11.164 1.00 89.75 87 THR A N 1
ATOM 716 C CA . THR A 1 87 ? 4.468 -9.077 -11.013 1.00 89.75 87 THR A CA 1
ATOM 717 C C . THR A 1 87 ? 4.868 -8.222 -9.815 1.00 89.75 87 THR A C 1
ATOM 719 O O . THR A 1 87 ? 5.001 -7.009 -9.948 1.00 89.75 87 THR A O 1
ATOM 722 N N . VAL A 1 88 ? 5.130 -8.845 -8.660 1.00 90.81 88 VAL A N 1
ATOM 723 C CA . VAL A 1 88 ? 5.569 -8.129 -7.450 1.00 90.81 88 VAL A CA 1
ATOM 724 C C . VAL A 1 88 ? 6.892 -7.398 -7.694 1.00 90.81 88 VAL A C 1
ATOM 726 O O . VAL A 1 88 ? 7.019 -6.223 -7.352 1.00 90.81 88 VAL A O 1
ATOM 729 N N . VAL A 1 89 ? 7.870 -8.072 -8.313 1.00 90.69 89 VAL A N 1
ATOM 730 C CA . VAL A 1 89 ? 9.175 -7.471 -8.628 1.00 90.69 89 VAL A CA 1
ATOM 731 C C . VAL A 1 89 ? 9.014 -6.287 -9.577 1.00 90.69 89 VAL A C 1
ATOM 733 O O . VAL A 1 89 ? 9.565 -5.220 -9.319 1.00 90.69 89 VAL A O 1
ATOM 736 N N . LEU A 1 90 ? 8.228 -6.439 -10.639 1.00 92.06 90 LEU A N 1
ATOM 737 C CA . LEU A 1 90 ? 8.013 -5.385 -11.619 1.00 92.06 90 LEU A CA 1
ATOM 738 C C . LEU A 1 90 ? 7.286 -4.173 -11.020 1.00 92.06 90 LEU A C 1
ATOM 740 O O . LEU A 1 90 ? 7.697 -3.039 -11.260 1.00 92.06 90 LEU A O 1
ATOM 744 N N . LEU A 1 91 ? 6.249 -4.389 -10.206 1.00 92.81 91 LEU A N 1
ATOM 745 C CA . LEU A 1 91 ? 5.541 -3.308 -9.512 1.00 92.81 91 LEU A CA 1
ATOM 746 C C . LEU A 1 91 ? 6.477 -2.533 -8.575 1.00 92.81 91 LEU A C 1
ATOM 748 O O . LEU A 1 91 ? 6.513 -1.303 -8.626 1.00 92.81 91 LEU A O 1
ATOM 752 N N . GLY A 1 92 ? 7.280 -3.237 -7.775 1.00 91.69 92 GLY A N 1
ATOM 753 C CA . GLY A 1 92 ? 8.239 -2.598 -6.875 1.00 91.69 92 GLY A CA 1
ATOM 754 C C . GLY A 1 92 ? 9.330 -1.817 -7.604 1.00 91.69 92 GLY A C 1
ATOM 755 O O . GLY A 1 92 ? 9.630 -0.683 -7.233 1.00 91.69 92 GLY A O 1
ATOM 756 N N . HIS A 1 93 ? 9.873 -2.375 -8.690 1.00 92.25 93 HIS A N 1
ATOM 757 C CA . HIS A 1 93 ? 10.849 -1.677 -9.532 1.00 92.25 93 HIS A CA 1
ATOM 758 C C . HIS A 1 93 ? 10.267 -0.405 -10.149 1.00 92.25 93 HIS A C 1
ATOM 760 O O . HIS A 1 93 ? 10.950 0.617 -10.183 1.00 92.25 93 HIS A O 1
ATOM 766 N N . ARG A 1 94 ? 9.005 -0.420 -10.597 1.00 92.12 94 ARG A N 1
ATOM 767 C CA . ARG A 1 94 ? 8.340 0.787 -11.119 1.00 92.12 94 ARG A CA 1
ATOM 768 C C . ARG A 1 94 ? 8.159 1.853 -10.043 1.00 92.12 94 ARG A C 1
ATOM 770 O O . ARG A 1 94 ? 8.419 3.019 -10.319 1.00 92.12 94 ARG A O 1
ATOM 777 N N . LEU A 1 95 ? 7.770 1.464 -8.827 1.00 92.31 95 LEU A N 1
ATOM 778 C CA . LEU A 1 95 ? 7.607 2.394 -7.704 1.00 92.31 95 LEU A CA 1
ATOM 779 C C . LEU A 1 95 ? 8.927 3.065 -7.313 1.00 92.31 95 LEU A C 1
ATOM 781 O O . LEU A 1 95 ? 8.969 4.290 -7.213 1.00 92.31 95 LEU A O 1
ATOM 785 N N . LEU A 1 96 ? 10.000 2.289 -7.133 1.00 89.75 96 LEU A N 1
ATOM 786 C CA . LEU A 1 96 ? 11.298 2.822 -6.701 1.00 89.75 96 LEU A CA 1
ATOM 787 C C . LEU A 1 96 ? 12.056 3.566 -7.807 1.00 89.75 96 LEU A C 1
ATOM 789 O O . LEU A 1 96 ? 12.882 4.427 -7.506 1.00 89.75 96 LEU A O 1
ATOM 793 N N . ASN A 1 97 ? 11.787 3.266 -9.082 1.00 88.31 97 ASN A N 1
ATOM 794 C CA . ASN A 1 97 ? 12.295 4.071 -10.194 1.00 88.31 97 ASN A CA 1
ATOM 795 C C . ASN A 1 97 ? 11.545 5.397 -10.352 1.00 88.31 97 ASN A C 1
ATOM 797 O O . ASN A 1 97 ? 12.161 6.376 -10.773 1.00 88.31 97 ASN A O 1
ATOM 801 N N . LEU A 1 98 ? 10.245 5.427 -10.038 1.00 87.06 98 LEU A N 1
ATOM 802 C CA . LEU A 1 98 ? 9.423 6.634 -10.117 1.00 87.06 98 LEU A CA 1
ATOM 803 C C . LEU A 1 98 ? 9.809 7.650 -9.038 1.00 87.06 98 LEU A C 1
ATOM 805 O O . LEU A 1 98 ? 9.947 8.834 -9.327 1.00 87.06 98 LEU A O 1
ATOM 809 N N . SER A 1 99 ? 9.971 7.189 -7.801 1.00 86.81 99 SER A N 1
ATOM 810 C CA . SER A 1 99 ? 10.369 8.027 -6.676 1.00 86.81 99 SER A CA 1
ATOM 811 C C . SER A 1 99 ? 10.998 7.171 -5.590 1.00 86.81 99 SER A C 1
ATOM 813 O O . SER A 1 99 ? 10.559 6.051 -5.330 1.00 86.81 99 SER A O 1
ATOM 815 N N . THR A 1 100 ? 11.990 7.727 -4.904 1.00 85.19 100 THR A N 1
ATOM 816 C CA . THR A 1 100 ? 12.528 7.111 -3.686 1.00 85.19 100 THR A CA 1
ATOM 817 C C . THR A 1 100 ? 11.793 7.655 -2.466 1.00 85.19 100 THR A C 1
ATOM 819 O O . THR A 1 100 ? 11.068 8.647 -2.571 1.00 85.19 100 THR A O 1
ATOM 822 N N . PHE A 1 101 ? 11.963 7.023 -1.302 1.00 75.88 101 PHE A N 1
ATOM 823 C CA . PHE A 1 101 ? 11.379 7.557 -0.068 1.00 75.88 101 PHE A CA 1
ATOM 824 C C . PHE A 1 101 ? 12.192 8.715 0.526 1.00 75.88 101 PHE A C 1
ATOM 826 O O . PHE A 1 101 ? 11.661 9.491 1.315 1.00 75.88 101 PHE A O 1
ATOM 833 N N . VAL A 1 102 ? 13.476 8.821 0.165 1.00 73.44 102 VAL A N 1
ATOM 834 C CA . VAL A 1 102 ? 14.381 9.882 0.637 1.00 73.44 102 VAL A CA 1
ATOM 835 C C . VAL A 1 102 ? 14.219 11.152 -0.194 1.00 73.44 102 VAL A C 1
ATOM 837 O O . VAL A 1 102 ? 14.237 12.251 0.352 1.00 73.44 102 VAL A O 1
ATOM 840 N N . ASP A 1 103 ? 14.041 10.994 -1.502 1.00 74.19 103 ASP A N 1
ATOM 841 C CA . ASP A 1 103 ? 13.865 12.084 -2.454 1.00 74.19 103 ASP A CA 1
ATOM 842 C C . ASP A 1 103 ? 12.559 11.860 -3.216 1.00 74.19 103 ASP A C 1
ATOM 844 O O . ASP A 1 103 ? 12.489 11.042 -4.145 1.00 74.19 103 ASP A O 1
ATOM 848 N N . SER A 1 104 ? 11.497 12.506 -2.725 1.00 78.50 104 SER A N 1
ATOM 849 C CA . SER A 1 104 ? 10.167 12.365 -3.300 1.00 78.50 104 SER A CA 1
ATOM 850 C C . SER A 1 104 ? 10.020 13.239 -4.538 1.00 78.50 104 SER A C 1
ATOM 852 O O . SER A 1 104 ? 10.132 14.458 -4.454 1.00 78.50 104 SER A O 1
ATOM 854 N N . ALA A 1 105 ? 9.686 12.621 -5.669 1.00 80.06 105 ALA A N 1
ATOM 855 C CA . ALA A 1 105 ? 9.435 13.322 -6.927 1.00 80.06 105 ALA A CA 1
ATOM 856 C C . ALA A 1 105 ? 8.035 13.969 -7.008 1.00 80.06 105 ALA A C 1
ATOM 858 O O . ALA A 1 105 ? 7.679 14.527 -8.046 1.00 80.06 105 ALA A O 1
ATOM 859 N N . PHE A 1 106 ? 7.215 13.857 -5.957 1.00 86.12 106 PHE A N 1
ATOM 860 C CA . PHE A 1 106 ? 5.825 14.307 -5.970 1.00 86.12 106 PHE A CA 1
ATOM 861 C C . PHE A 1 106 ? 5.642 15.625 -5.222 1.00 86.12 106 PHE A C 1
ATOM 863 O O . PHE A 1 106 ? 6.038 15.753 -4.065 1.00 86.12 106 PHE A O 1
ATOM 870 N N . ASP A 1 107 ? 4.937 16.571 -5.840 1.00 84.62 107 ASP A N 1
ATOM 871 C CA . ASP A 1 107 ? 4.535 17.818 -5.178 1.00 84.62 107 ASP A CA 1
ATOM 872 C C . ASP A 1 107 ? 3.293 17.622 -4.294 1.00 84.62 107 ASP A C 1
ATOM 874 O O . ASP A 1 107 ? 3.142 18.255 -3.248 1.00 84.62 107 ASP A O 1
ATOM 878 N N . SER A 1 108 ? 2.402 16.715 -4.703 1.00 87.56 108 SER A N 1
ATOM 879 C CA . SER A 1 108 ? 1.154 16.418 -4.006 1.00 87.56 108 SER A CA 1
ATOM 880 C C . SER A 1 108 ? 1.379 15.465 -2.835 1.00 87.56 108 SER A C 1
ATOM 882 O O . SER A 1 108 ? 1.883 14.356 -3.002 1.00 87.56 108 SER A O 1
ATOM 884 N N . GLU A 1 109 ? 0.919 15.852 -1.646 1.00 86.88 109 GLU A N 1
ATOM 885 C CA . GLU A 1 109 ? 0.902 14.971 -0.471 1.00 86.88 109 GLU A CA 1
ATOM 886 C C . GLU A 1 109 ? 0.068 13.704 -0.695 1.00 86.88 109 GLU A C 1
ATOM 888 O O . GLU A 1 109 ? 0.396 12.652 -0.146 1.00 86.88 109 GLU A O 1
ATOM 893 N N . PHE A 1 110 ? -0.973 13.787 -1.528 1.00 88.06 110 PHE A N 1
ATOM 894 C CA . PHE A 1 110 ? -1.770 12.623 -1.900 1.00 88.06 110 PHE A CA 1
ATOM 895 C C . PHE A 1 110 ? -0.925 11.600 -2.661 1.00 88.06 110 PHE A C 1
ATOM 897 O O . PHE A 1 110 ? -0.940 10.420 -2.320 1.00 88.06 110 PHE A O 1
ATOM 904 N N . ASP A 1 111 ? -0.135 12.055 -3.635 1.00 90.62 111 ASP A N 1
ATOM 905 C CA . ASP A 1 111 ? 0.724 11.181 -4.436 1.00 90.62 111 ASP A CA 1
ATOM 906 C C . ASP A 1 111 ? 1.854 10.581 -3.601 1.00 90.62 111 ASP A C 1
ATOM 908 O O . ASP A 1 111 ? 2.150 9.395 -3.736 1.00 90.62 111 ASP A O 1
ATOM 912 N N . LYS A 1 112 ? 2.425 11.353 -2.666 1.00 91.19 112 LYS A N 1
ATOM 913 C CA . LYS A 1 112 ? 3.405 10.838 -1.695 1.00 91.19 112 LYS A CA 1
ATOM 914 C C . LYS A 1 112 ? 2.816 9.724 -0.838 1.00 91.19 112 LYS A C 1
ATOM 916 O O . LYS A 1 112 ? 3.415 8.660 -0.707 1.00 91.19 112 LYS A O 1
ATOM 921 N N . ASN A 1 113 ? 1.632 9.959 -0.274 1.00 91.31 113 ASN A N 1
ATOM 922 C CA . ASN A 1 113 ? 0.942 8.984 0.564 1.00 91.31 113 ASN A CA 1
ATOM 923 C C . ASN A 1 113 ? 0.540 7.737 -0.239 1.00 91.31 113 ASN A C 1
ATOM 925 O O . ASN A 1 113 ? 0.665 6.619 0.261 1.00 91.31 113 ASN A O 1
ATOM 929 N N . LEU A 1 114 ? 0.090 7.914 -1.485 1.00 92.50 114 LEU A N 1
ATOM 930 C CA . LEU A 1 114 ? -0.268 6.818 -2.381 1.00 92.50 114 LEU A CA 1
ATOM 931 C C . LEU A 1 114 ? 0.960 5.985 -2.766 1.00 92.50 114 LEU A C 1
ATOM 933 O O . LEU A 1 114 ? 0.910 4.760 -2.691 1.00 92.50 114 LEU A O 1
ATOM 937 N N . HIS A 1 115 ? 2.069 6.630 -3.135 1.00 93.81 115 HIS A N 1
ATOM 938 C CA . HIS A 1 115 ? 3.338 5.959 -3.432 1.00 93.81 115 HIS A CA 1
ATOM 939 C C . HIS A 1 115 ? 3.865 5.179 -2.227 1.00 93.81 115 HIS A C 1
ATOM 941 O O . HIS A 1 115 ? 4.244 4.014 -2.373 1.00 93.81 115 HIS A O 1
ATOM 947 N N . LEU A 1 116 ? 3.811 5.780 -1.035 1.00 92.44 116 LEU A N 1
ATOM 948 C CA . LEU A 1 11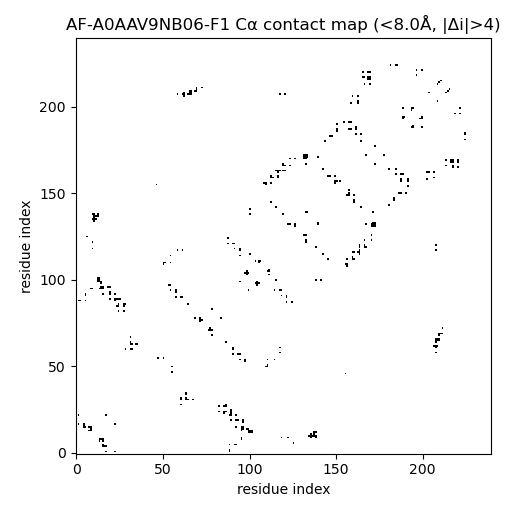6 ? 4.182 5.122 0.212 1.00 92.44 116 LEU A CA 1
ATOM 949 C C . LEU A 1 116 ? 3.311 3.887 0.463 1.00 92.44 116 LEU A C 1
ATOM 951 O O . LEU A 1 116 ? 3.839 2.808 0.710 1.00 92.44 116 LEU A O 1
ATOM 955 N N . GLY A 1 117 ? 1.989 4.019 0.341 1.00 93.00 117 GLY A N 1
ATOM 956 C CA . GLY A 1 117 ? 1.064 2.910 0.553 1.00 93.00 117 GLY A CA 1
ATOM 957 C C . GLY A 1 117 ? 1.230 1.771 -0.453 1.00 93.00 117 GLY A C 1
ATOM 958 O O . GLY A 1 117 ? 1.269 0.608 -0.059 1.00 93.00 117 GLY A O 1
ATOM 959 N N . LEU A 1 118 ? 1.421 2.083 -1.740 1.00 94.44 118 LEU A N 1
ATOM 960 C CA . LEU A 1 118 ? 1.716 1.073 -2.764 1.00 94.44 118 LEU A CA 1
ATOM 961 C C . LEU A 1 11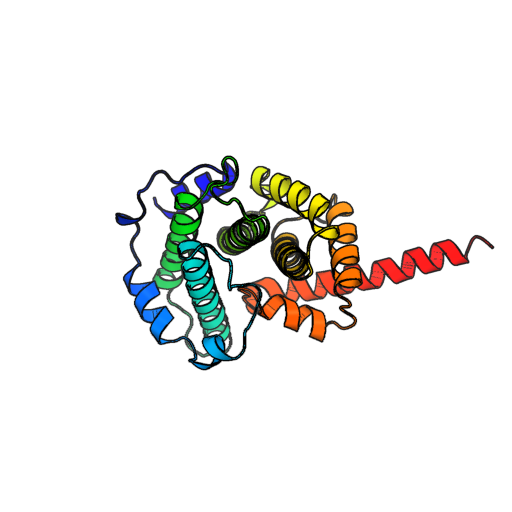8 ? 3.054 0.378 -2.506 1.00 94.44 118 LEU A C 1
ATOM 963 O O . LEU A 1 118 ? 3.179 -0.824 -2.733 1.00 94.44 118 LEU A O 1
ATOM 967 N N . SER A 1 119 ? 4.042 1.108 -1.996 1.00 92.31 119 SER A N 1
ATOM 968 C CA . SER A 1 119 ? 5.327 0.514 -1.645 1.00 92.31 119 SER A CA 1
ATOM 969 C C . SER A 1 119 ? 5.228 -0.391 -0.420 1.00 92.31 119 SER A C 1
ATOM 971 O O . SER A 1 119 ? 5.802 -1.478 -0.429 1.00 92.31 119 SER A O 1
ATOM 973 N N . THR A 1 120 ? 4.446 -0.001 0.591 1.00 90.31 120 THR A N 1
ATOM 974 C CA . THR A 1 120 ? 4.111 -0.861 1.734 1.00 90.31 120 THR A CA 1
ATOM 975 C C . THR A 1 120 ? 3.377 -2.115 1.272 1.00 90.31 120 THR A C 1
ATOM 977 O O . THR A 1 120 ? 3.751 -3.208 1.678 1.00 90.31 120 THR A O 1
ATOM 980 N N . PHE A 1 121 ? 2.402 -1.989 0.365 1.00 92.00 121 PHE A N 1
ATOM 981 C CA . PHE A 1 121 ? 1.709 -3.130 -0.239 1.00 92.00 121 PHE A CA 1
ATOM 982 C C . PHE A 1 121 ? 2.679 -4.079 -0.952 1.00 92.00 121 PHE A C 1
ATOM 984 O O . PHE A 1 121 ? 2.601 -5.287 -0.783 1.00 92.00 121 PHE A O 1
ATOM 991 N N . VAL A 1 122 ? 3.621 -3.557 -1.741 1.00 91.56 122 VAL A N 1
ATOM 992 C CA . VAL A 1 122 ? 4.637 -4.392 -2.396 1.00 91.56 122 VAL A CA 1
ATOM 993 C C . VAL A 1 122 ? 5.544 -5.068 -1.363 1.00 91.56 122 VAL A C 1
ATOM 995 O O . VAL A 1 122 ? 5.867 -6.245 -1.523 1.00 91.56 122 VAL A O 1
ATOM 998 N N . ALA A 1 123 ? 5.913 -4.358 -0.293 1.00 87.44 123 ALA A N 1
ATOM 999 C CA . ALA A 1 123 ? 6.736 -4.888 0.788 1.00 87.44 123 ALA A CA 1
ATOM 1000 C C . ALA A 1 123 ? 6.096 -6.102 1.484 1.00 87.44 123 ALA A C 1
ATOM 1002 O O . ALA A 1 123 ? 6.841 -7.005 1.867 1.00 87.44 123 ALA A O 1
ATOM 1003 N N . THR A 1 124 ? 4.758 -6.190 1.571 1.00 86.12 124 THR A N 1
ATOM 1004 C CA . THR A 1 124 ? 4.076 -7.323 2.232 1.00 86.12 124 THR A CA 1
ATOM 1005 C C . THR A 1 124 ? 4.394 -8.680 1.596 1.00 86.12 124 THR A C 1
ATOM 1007 O O . THR A 1 124 ? 4.485 -9.693 2.282 1.00 86.12 124 THR A O 1
ATOM 1010 N N . PHE A 1 125 ? 4.710 -8.716 0.298 1.00 84.75 125 PHE A N 1
ATOM 1011 C CA . PHE A 1 125 ? 5.077 -9.948 -0.419 1.00 84.75 125 PHE A CA 1
ATOM 1012 C C . PHE A 1 125 ? 6.560 -10.343 -0.304 1.00 84.75 125 PHE A C 1
ATOM 1014 O O . PHE A 1 125 ? 6.982 -11.385 -0.828 1.00 84.75 125 PHE A O 1
ATOM 1021 N N . PHE A 1 126 ? 7.381 -9.508 0.334 1.00 76.81 126 PHE A N 1
ATOM 1022 C CA . PHE A 1 126 ? 8.786 -9.815 0.616 1.00 76.81 126 PHE A CA 1
ATOM 1023 C C . PHE A 1 126 ? 8.995 -10.401 2.010 1.00 76.81 126 PHE A C 1
ATOM 1025 O O . PHE A 1 126 ? 10.054 -10.958 2.295 1.00 76.81 126 PHE A O 1
ATOM 1032 N N . ILE A 1 127 ? 7.959 -10.360 2.838 1.00 67.38 127 ILE A N 1
ATOM 1033 C CA . ILE A 1 127 ? 7.940 -10.932 4.174 1.00 67.38 127 ILE A CA 1
ATOM 1034 C C . ILE A 1 127 ? 7.822 -12.449 4.042 1.00 67.38 127 ILE A C 1
ATOM 1036 O O . ILE A 1 127 ? 6.776 -12.998 3.701 1.00 67.38 127 ILE A O 1
ATOM 1040 N N . GLY A 1 128 ? 8.932 -13.148 4.252 1.00 58.06 128 GLY A N 1
ATOM 1041 C CA . GLY A 1 128 ? 8.902 -14.592 4.452 1.00 58.06 128 GLY A CA 1
ATOM 1042 C C . GLY A 1 128 ? 8.379 -14.960 5.849 1.00 58.06 128 GLY A C 1
ATOM 1043 O O . GLY A 1 128 ? 8.267 -14.095 6.710 1.00 58.06 128 GLY A O 1
ATOM 1044 N N . PRO A 1 129 ? 8.180 -16.257 6.143 1.00 46.22 129 PRO A N 1
ATOM 1045 C CA . PRO A 1 129 ? 7.751 -16.738 7.466 1.00 46.22 129 PRO A CA 1
ATOM 1046 C C . PRO A 1 129 ? 8.667 -16.322 8.633 1.00 46.22 129 PRO A C 1
ATOM 1048 O O . PRO A 1 129 ? 8.279 -16.418 9.793 1.00 46.22 129 PRO A O 1
ATOM 1051 N N . THR A 1 130 ? 9.905 -15.921 8.330 1.00 47.78 130 THR A N 1
ATOM 1052 C CA . THR A 1 130 ? 10.946 -15.525 9.290 1.00 47.78 130 THR A CA 1
ATOM 1053 C C . THR A 1 130 ? 11.330 -14.051 9.208 1.00 47.78 130 THR A C 1
ATOM 1055 O O . THR A 1 130 ? 12.106 -13.593 10.041 1.00 47.78 130 THR A O 1
ATOM 1058 N N . HIS A 1 131 ? 10.847 -13.326 8.199 1.00 47.62 131 HIS A N 1
ATOM 1059 C CA . HIS A 1 131 ? 11.139 -11.907 8.025 1.00 47.62 131 HIS A CA 1
ATOM 1060 C C . HIS A 1 131 ? 9.958 -11.101 8.546 1.00 47.62 131 HIS A C 1
ATOM 1062 O O . HIS A 1 131 ? 8.821 -11.543 8.451 1.00 47.62 131 HIS A O 1
ATOM 1068 N N . LYS A 1 132 ? 10.224 -9.935 9.122 1.00 54.69 132 LYS A N 1
ATOM 1069 C CA . LYS A 1 132 ? 9.195 -8.987 9.561 1.00 54.69 132 LYS A CA 1
ATOM 1070 C C . LYS A 1 132 ? 9.487 -7.672 8.875 1.00 54.69 132 LYS A C 1
ATOM 1072 O O . LYS A 1 132 ? 10.657 -7.342 8.676 1.00 54.69 132 LYS A O 1
ATOM 1077 N N . ILE A 1 133 ? 8.476 -6.860 8.569 1.00 52.09 133 ILE A N 1
ATOM 1078 C CA . ILE A 1 133 ? 8.809 -5.547 8.006 1.00 52.09 133 ILE A CA 1
ATOM 1079 C C . ILE A 1 133 ? 9.526 -4.641 9.036 1.00 52.09 133 ILE A C 1
ATOM 1081 O O . ILE A 1 133 ? 10.143 -3.654 8.654 1.00 52.09 133 ILE A O 1
ATOM 1085 N N . SER A 1 134 ? 9.580 -4.990 10.327 1.00 49.03 134 SER A N 1
ATOM 1086 C CA . SER A 1 134 ? 10.483 -4.337 11.291 1.00 49.03 134 SER A CA 1
ATOM 1087 C C . SER A 1 134 ? 11.961 -4.311 10.846 1.00 49.03 134 SER A C 1
ATOM 1089 O O . SER A 1 134 ? 12.740 -3.499 11.352 1.00 49.03 134 SER A O 1
ATOM 1091 N N . ASP A 1 135 ? 12.348 -5.152 9.878 1.00 58.03 135 ASP A N 1
ATOM 1092 C CA . ASP A 1 135 ? 13.643 -5.087 9.196 1.00 58.03 135 ASP A CA 1
ATOM 1093 C C . ASP A 1 135 ? 13.770 -3.831 8.300 1.00 58.03 135 ASP A C 1
ATOM 1095 O O . ASP A 1 135 ? 14.845 -3.237 8.213 1.00 58.03 135 ASP A O 1
ATOM 1099 N N . PHE A 1 136 ? 12.670 -3.329 7.727 1.00 68.44 136 PHE A N 1
ATOM 1100 C CA . PHE A 1 136 ? 12.568 -2.096 6.930 1.00 68.44 136 PHE A CA 1
ATOM 1101 C C . PHE A 1 136 ? 12.362 -0.858 7.816 1.00 68.44 136 PHE A C 1
ATOM 1103 O O . PHE A 1 136 ? 11.382 -0.115 7.702 1.00 68.44 136 PHE A O 1
ATOM 1110 N N . LYS A 1 137 ? 13.327 -0.603 8.705 1.00 73.69 137 LYS A N 1
ATOM 1111 C CA . LYS A 1 137 ? 13.296 0.516 9.668 1.00 73.69 137 LYS A CA 1
ATOM 1112 C C . LYS A 1 137 ? 13.031 1.877 9.024 1.00 73.69 137 LYS A C 1
ATOM 1114 O O . LYS A 1 137 ? 12.360 2.713 9.626 1.00 73.69 137 LYS A O 1
ATOM 1119 N N . LEU A 1 138 ? 13.546 2.103 7.814 1.00 80.00 138 LEU A N 1
ATOM 1120 C CA . LEU A 1 138 ? 13.333 3.355 7.096 1.00 80.00 138 LEU A CA 1
ATOM 1121 C C . LEU A 1 138 ? 11.868 3.523 6.680 1.00 80.00 138 LEU A C 1
ATOM 1123 O O . LEU A 1 138 ? 11.280 4.563 6.961 1.00 80.00 138 LEU A O 1
ATOM 1127 N N . LEU A 1 139 ? 11.270 2.495 6.073 1.00 79.44 139 LEU A N 1
ATOM 1128 C CA . LEU A 1 139 ? 9.865 2.519 5.666 1.00 79.44 139 LEU A CA 1
ATOM 1129 C C . LEU A 1 139 ? 8.949 2.749 6.875 1.00 79.44 139 LEU A C 1
ATOM 1131 O O . LEU A 1 139 ? 8.054 3.588 6.817 1.00 79.44 139 LEU A O 1
ATOM 1135 N N . ALA A 1 140 ? 9.225 2.076 7.996 1.00 78.81 140 ALA A N 1
ATOM 1136 C CA . ALA A 1 140 ? 8.494 2.280 9.246 1.00 78.81 140 ALA A CA 1
ATOM 1137 C C . ALA A 1 140 ? 8.635 3.716 9.789 1.00 78.81 140 ALA A C 1
ATOM 1139 O O . ALA A 1 140 ? 7.649 4.313 10.221 1.00 78.81 140 ALA A O 1
ATOM 1140 N N . GLY A 1 141 ? 9.842 4.291 9.742 1.00 81.75 141 GLY A N 1
ATOM 1141 C CA . GLY 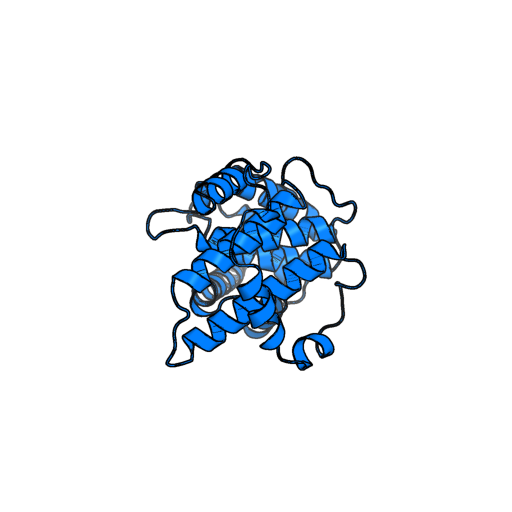A 1 141 ? 10.086 5.675 10.155 1.00 81.75 141 GLY A CA 1
ATOM 1142 C C . GLY A 1 141 ? 9.333 6.689 9.292 1.00 81.75 141 GLY A C 1
ATOM 1143 O O . GLY A 1 141 ? 8.680 7.586 9.820 1.00 81.75 141 GLY A O 1
ATOM 1144 N N . ILE A 1 142 ? 9.359 6.507 7.971 1.00 85.88 142 ILE A N 1
ATOM 1145 C CA . ILE A 1 142 ? 8.670 7.386 7.016 1.00 85.88 142 ILE A CA 1
ATOM 1146 C C . ILE A 1 142 ? 7.156 7.270 7.169 1.00 85.88 142 ILE A C 1
ATOM 1148 O O . ILE A 1 142 ? 6.462 8.286 7.197 1.00 85.88 142 ILE A O 1
ATOM 1152 N N . LEU A 1 143 ? 6.646 6.050 7.354 1.00 86.06 143 LEU A N 1
ATOM 1153 C CA . LEU A 1 143 ? 5.237 5.814 7.641 1.00 86.06 143 LEU A CA 1
ATOM 1154 C C . LEU A 1 143 ? 4.785 6.532 8.910 1.00 86.06 143 LEU A C 1
ATOM 1156 O O . LEU A 1 143 ? 3.733 7.167 8.910 1.00 86.06 143 LEU A O 1
ATOM 1160 N N . ARG A 1 144 ? 5.595 6.487 9.970 1.00 85.88 144 ARG A N 1
ATOM 1161 C CA . ARG A 1 144 ? 5.306 7.204 11.212 1.00 85.88 144 ARG A CA 1
ATOM 1162 C C . ARG A 1 144 ? 5.220 8.713 10.999 1.00 85.88 144 ARG A C 1
ATOM 1164 O O . ARG A 1 144 ? 4.217 9.316 11.369 1.00 85.88 144 ARG A O 1
ATOM 1171 N N . THR A 1 145 ? 6.219 9.313 10.355 1.00 87.00 145 THR A N 1
ATOM 1172 C CA . THR A 1 145 ? 6.215 10.757 10.066 1.00 87.00 145 THR A CA 1
ATOM 1173 C C . THR A 1 145 ? 5.031 11.161 9.179 1.00 87.00 145 THR A C 1
ATOM 1175 O O . THR A 1 145 ? 4.387 12.186 9.414 1.00 87.00 145 THR A O 1
ATOM 1178 N N . ALA A 1 146 ? 4.691 10.347 8.177 1.00 86.81 146 ALA A N 1
ATOM 1179 C CA . ALA A 1 146 ? 3.539 10.601 7.317 1.00 86.81 146 ALA A CA 1
ATOM 1180 C C . ALA A 1 146 ? 2.211 10.500 8.090 1.00 86.81 146 ALA A C 1
ATOM 1182 O O . ALA A 1 146 ? 1.315 11.328 7.902 1.00 86.81 146 ALA A O 1
ATOM 1183 N N . ALA A 1 147 ? 2.082 9.526 8.990 1.00 86.50 147 ALA A N 1
ATOM 1184 C CA . ALA A 1 147 ? 0.889 9.324 9.805 1.00 86.50 147 ALA A CA 1
ATOM 1185 C C . ALA A 1 147 ? 0.638 10.495 10.772 1.00 86.50 147 ALA A C 1
ATOM 1187 O O . ALA A 1 147 ? -0.492 10.977 10.860 1.00 86.50 147 ALA A O 1
ATOM 1188 N N . GLU A 1 148 ? 1.690 11.020 11.410 1.00 84.44 148 GLU A N 1
ATOM 1189 C CA . GLU A 1 148 ? 1.616 12.172 12.327 1.00 84.44 148 GLU A CA 1
ATOM 1190 C C . GLU A 1 148 ? 1.041 13.433 11.654 1.00 84.44 148 GLU A C 1
ATOM 1192 O O . GLU A 1 148 ? 0.354 14.228 12.293 1.00 84.44 148 GLU A O 1
ATOM 1197 N N . THR A 1 149 ? 1.255 13.599 10.345 1.00 84.06 149 THR A N 1
ATOM 1198 C CA . THR A 1 149 ? 0.751 14.753 9.579 1.00 84.06 149 THR A CA 1
ATOM 1199 C C . THR A 1 149 ? -0.576 14.495 8.866 1.00 84.06 149 THR A C 1
ATOM 1201 O O . THR A 1 149 ? -1.134 15.413 8.271 1.00 84.06 149 THR A O 1
ATOM 1204 N N . SER A 1 150 ? -1.107 13.269 8.892 1.00 81.38 150 SER A N 1
ATOM 1205 C CA . SER A 1 150 ? -2.256 12.891 8.055 1.00 81.38 150 SER A CA 1
ATOM 1206 C C . SER A 1 150 ? -3.617 13.304 8.614 1.00 81.38 150 SER A C 1
ATOM 1208 O O . SER A 1 150 ? -4.565 13.458 7.848 1.00 81.38 150 SER A O 1
ATOM 1210 N N . LEU A 1 151 ? -3.725 13.544 9.924 1.00 74.75 151 LEU A N 1
ATOM 1211 C CA . LEU A 1 151 ? -4.986 13.940 10.570 1.00 74.75 151 LEU A CA 1
ATOM 1212 C C . LEU A 1 151 ? -5.453 15.358 10.207 1.00 74.75 151 LEU A C 1
ATOM 1214 O O . LEU A 1 151 ? -6.626 15.673 10.375 1.00 74.75 151 LEU A O 1
ATOM 1218 N N . SER A 1 152 ? -4.565 16.216 9.703 1.00 75.88 152 SER A N 1
ATOM 1219 C CA . SER A 1 152 ? -4.907 17.571 9.248 1.00 75.88 152 SER A CA 1
ATOM 1220 C C . SER A 1 152 ? -5.211 17.655 7.749 1.00 75.88 152 SER A C 1
ATOM 1222 O O . SER A 1 152 ? -5.502 18.739 7.242 1.00 75.88 152 SER A O 1
ATOM 1224 N N . LYS A 1 153 ? -5.123 16.531 7.028 1.00 79.56 153 LYS A N 1
ATOM 1225 C CA . LYS A 1 153 ? -5.288 16.473 5.571 1.00 79.56 153 LYS A CA 1
ATOM 1226 C C . LYS A 1 153 ? -6.747 16.224 5.185 1.00 79.56 153 LYS A C 1
ATOM 1228 O O . LYS A 1 153 ? -7.619 16.036 6.028 1.00 79.56 153 LYS A O 1
ATOM 1233 N N . ASP A 1 154 ? -7.030 16.248 3.886 1.00 87.75 154 ASP A N 1
ATOM 1234 C CA . ASP A 1 154 ? -8.354 15.896 3.380 1.00 87.75 154 ASP A CA 1
ATOM 1235 C C . ASP A 1 154 ? -8.713 14.418 3.637 1.00 87.75 154 ASP A C 1
ATOM 1237 O O . ASP A 1 154 ? -7.874 13.570 3.958 1.00 87.75 154 ASP A O 1
ATOM 1241 N N . LYS A 1 155 ? -9.998 14.101 3.451 1.00 89.69 155 LYS A N 1
ATOM 1242 C CA . LYS A 1 155 ? -10.542 12.751 3.635 1.00 89.69 155 LYS A CA 1
ATOM 1243 C C . LYS A 1 155 ? -9.789 11.691 2.822 1.00 89.69 155 LYS A C 1
ATOM 1245 O O . LYS A 1 155 ? -9.603 10.578 3.297 1.00 89.69 155 LYS A O 1
ATOM 1250 N N . ALA A 1 156 ? -9.369 12.021 1.606 1.00 88.19 156 ALA A N 1
ATOM 1251 C CA . ALA A 1 156 ? -8.714 11.081 0.709 1.00 88.19 156 ALA A CA 1
ATOM 1252 C C . ALA A 1 156 ? -7.337 10.656 1.238 1.00 88.19 156 ALA A C 1
ATOM 1254 O O . ALA A 1 156 ? -7.015 9.469 1.260 1.00 88.19 156 ALA A O 1
ATOM 1255 N N . ASN A 1 157 ? -6.561 11.616 1.739 1.00 90.12 157 ASN A N 1
ATOM 1256 C CA . ASN A 1 157 ? -5.290 11.362 2.408 1.00 90.12 157 ASN A CA 1
ATOM 1257 C C . ASN A 1 157 ? -5.462 10.519 3.676 1.00 90.12 157 ASN A C 1
ATOM 1259 O O . ASN A 1 157 ? -4.669 9.609 3.916 1.00 90.12 157 ASN A O 1
ATOM 1263 N N . MET A 1 158 ? -6.504 10.790 4.466 1.00 92.06 158 MET A N 1
ATOM 1264 C CA . MET A 1 158 ? -6.809 9.993 5.656 1.00 92.06 158 MET A CA 1
ATOM 1265 C C . MET A 1 158 ? -7.156 8.540 5.302 1.00 92.06 158 MET A C 1
ATOM 1267 O O . MET A 1 158 ? -6.688 7.625 5.976 1.00 92.06 158 MET A O 1
ATOM 1271 N N . GLU A 1 159 ? -7.940 8.318 4.240 1.00 92.81 159 GLU A N 1
ATOM 1272 C CA . GLU A 1 159 ? -8.279 6.970 3.762 1.00 92.81 159 GLU A CA 1
ATOM 1273 C C . GLU A 1 159 ? -7.031 6.203 3.302 1.00 92.81 159 GLU A C 1
ATOM 1275 O O . GLU A 1 159 ? -6.845 5.059 3.715 1.00 92.81 159 GLU A O 1
ATOM 1280 N N . ILE A 1 160 ? -6.143 6.832 2.516 1.00 92.12 160 ILE A N 1
ATOM 1281 C CA . ILE A 1 160 ? -4.868 6.209 2.120 1.00 92.12 160 ILE A CA 1
ATOM 1282 C C . ILE A 1 160 ? -4.038 5.864 3.344 1.00 92.12 160 ILE A C 1
ATOM 1284 O O . ILE A 1 160 ? -3.533 4.752 3.441 1.00 92.12 160 ILE A O 1
ATOM 1288 N N . MET A 1 161 ? -3.883 6.803 4.279 1.00 93.00 161 MET A N 1
ATOM 1289 C CA . MET A 1 161 ? -3.055 6.563 5.453 1.00 93.00 161 MET A CA 1
ATOM 1290 C C . MET A 1 161 ? -3.607 5.410 6.290 1.00 93.00 161 MET A C 1
ATOM 1292 O O . MET A 1 161 ? -2.847 4.549 6.720 1.00 93.00 161 MET A O 1
ATOM 1296 N N . LEU A 1 162 ? -4.927 5.336 6.475 1.00 91.88 162 LEU A N 1
ATOM 1297 C CA . LEU A 1 162 ? -5.544 4.231 7.199 1.00 91.88 162 LEU A CA 1
ATOM 1298 C C . LEU A 1 162 ? -5.342 2.889 6.479 1.00 91.88 162 LEU A C 1
ATOM 1300 O O . LEU A 1 162 ? -5.030 1.894 7.135 1.00 91.88 162 LEU A O 1
ATOM 1304 N N . TRP A 1 163 ? -5.457 2.855 5.150 1.00 93.25 163 TRP A N 1
ATOM 1305 C CA . TRP A 1 163 ? -5.120 1.672 4.354 1.00 93.25 163 TRP A CA 1
ATOM 1306 C C . TRP A 1 163 ? -3.648 1.271 4.520 1.00 93.25 163 TRP A C 1
ATOM 1308 O O . TRP A 1 163 ? -3.365 0.120 4.856 1.00 93.25 163 TRP A O 1
ATOM 1318 N N . THR A 1 164 ? -2.718 2.217 4.392 1.00 91.62 164 THR A N 1
ATOM 1319 C CA . THR A 1 164 ? -1.281 1.967 4.554 1.00 91.62 164 THR A CA 1
ATOM 1320 C C . THR A 1 164 ? -0.945 1.456 5.952 1.00 91.62 164 THR A C 1
ATOM 1322 O O . THR A 1 164 ? -0.194 0.495 6.078 1.00 91.62 164 THR A O 1
ATOM 1325 N N . LEU A 1 165 ? -1.514 2.048 7.007 1.00 88.19 165 LEU A N 1
ATOM 1326 C CA . LEU A 1 165 ? -1.319 1.584 8.385 1.00 88.19 165 LEU A CA 1
ATOM 1327 C C . LEU A 1 165 ? -1.914 0.190 8.616 1.00 88.19 165 LEU A C 1
ATOM 1329 O O . LEU A 1 165 ? -1.390 -0.564 9.431 1.00 88.19 165 LEU A O 1
ATOM 1333 N N . SER A 1 166 ? -2.983 -0.165 7.901 1.00 87.38 166 SER A N 1
ATOM 1334 C CA . SER A 1 166 ? -3.605 -1.490 7.999 1.00 87.38 166 SER A CA 1
ATOM 1335 C C . SER A 1 166 ? -2.749 -2.566 7.335 1.00 87.38 166 SER A C 1
ATOM 1337 O O . SER A 1 166 ? -2.554 -3.621 7.930 1.00 87.38 166 SER A O 1
ATOM 1339 N N . LEU A 1 167 ? -2.175 -2.276 6.160 1.00 86.88 167 LEU A N 1
ATOM 1340 C CA . LEU A 1 167 ? -1.134 -3.117 5.555 1.00 86.88 167 LEU A CA 1
ATOM 1341 C C . LEU A 1 167 ? 0.064 -3.233 6.494 1.00 86.88 167 LEU A C 1
ATOM 1343 O O . LEU A 1 167 ? 0.561 -4.317 6.765 1.00 86.88 167 LEU A O 1
ATOM 1347 N N . ALA A 1 168 ? 0.487 -2.101 7.051 1.00 79.19 168 ALA A N 1
ATOM 1348 C CA . ALA A 1 168 ? 1.650 -2.052 7.904 1.00 79.19 168 ALA A CA 1
ATOM 1349 C C . ALA A 1 168 ? 1.468 -2.865 9.193 1.00 79.19 168 ALA A C 1
ATOM 1351 O O . ALA A 1 168 ? 2.329 -3.626 9.602 1.00 79.19 168 ALA A O 1
ATOM 1352 N N . ARG A 1 169 ? 0.329 -2.764 9.867 1.00 72.81 169 ARG A N 1
ATOM 1353 C CA . ARG A 1 169 ? 0.100 -3.5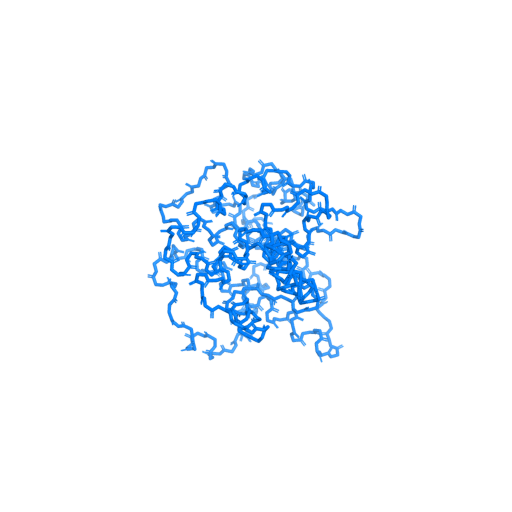34 11.093 1.00 72.81 169 ARG A CA 1
ATOM 1354 C C . ARG A 1 169 ? -0.192 -5.009 10.815 1.00 72.81 169 ARG A C 1
ATOM 1356 O O . ARG A 1 169 ? 0.057 -5.825 11.694 1.00 72.81 169 ARG A O 1
ATOM 1363 N N . ALA A 1 170 ? -0.662 -5.361 9.616 1.00 60.03 170 ALA A N 1
ATOM 1364 C CA . ALA A 1 170 ? -0.847 -6.761 9.249 1.00 60.03 170 ALA A CA 1
ATOM 1365 C C . ALA A 1 170 ? 0.464 -7.555 9.208 1.00 60.03 170 ALA A C 1
ATOM 1367 O O . ALA A 1 170 ? 0.444 -8.763 9.428 1.00 60.03 170 ALA A O 1
ATOM 1368 N N . ASP A 1 171 ? 1.572 -6.848 8.986 1.00 53.94 171 ASP A N 1
ATOM 1369 C CA . ASP A 1 171 ? 2.786 -7.426 8.431 1.00 53.94 171 ASP A CA 1
ATOM 1370 C C . ASP A 1 171 ? 4.099 -6.870 9.045 1.00 53.94 171 ASP A C 1
ATOM 1372 O O . ASP A 1 171 ? 5.172 -7.466 8.899 1.00 53.94 171 ASP A O 1
ATOM 1376 N N . MET A 1 172 ? 4.060 -5.719 9.736 1.00 55.25 172 MET A N 1
ATOM 1377 C CA . MET A 1 172 ? 5.259 -4.961 10.136 1.00 55.25 172 MET A CA 1
ATOM 1378 C C . MET A 1 172 ? 5.581 -4.902 11.622 1.00 55.25 172 MET A C 1
ATOM 1380 O O . MET A 1 172 ? 6.760 -4.720 11.937 1.00 55.25 172 MET A O 1
ATOM 1384 N N . PHE A 1 173 ? 4.608 -5.010 12.525 1.00 54.47 173 PHE A N 1
ATOM 1385 C CA . PHE A 1 173 ? 4.837 -4.576 13.901 1.00 54.47 173 PHE A CA 1
ATOM 1386 C C . PHE A 1 173 ? 4.603 -5.659 14.967 1.00 54.47 173 PHE A C 1
ATOM 1388 O O . PHE A 1 173 ? 3.621 -6.398 14.931 1.00 54.47 173 PHE A O 1
ATOM 1395 N N . ASP A 1 174 ? 5.559 -5.750 15.899 1.00 50.75 174 ASP A N 1
ATOM 1396 C CA . ASP A 1 174 ? 5.470 -6.551 17.121 1.00 50.75 174 ASP A CA 1
ATOM 1397 C C . ASP A 1 174 ? 4.675 -5.785 18.184 1.00 50.75 174 ASP A C 1
ATOM 1399 O O . ASP A 1 174 ? 4.846 -4.580 18.337 1.00 50.75 174 ASP A O 1
ATOM 1403 N N . GLU A 1 175 ? 3.902 -6.514 18.993 1.00 50.66 175 GLU A N 1
ATOM 1404 C CA . GLU A 1 175 ? 2.987 -6.026 20.046 1.00 50.66 175 GLU A CA 1
ATOM 1405 C C . GLU A 1 175 ? 3.604 -5.047 21.080 1.00 50.66 175 GLU A C 1
ATOM 1407 O O . GLU A 1 175 ? 2.892 -4.502 21.921 1.00 50.66 175 GLU A O 1
ATOM 1412 N N . ILE A 1 176 ? 4.915 -4.792 21.039 1.00 38.41 176 ILE A N 1
ATOM 1413 C CA . ILE A 1 176 ? 5.672 -3.998 22.009 1.00 38.41 176 ILE A CA 1
ATOM 1414 C C . ILE A 1 176 ? 6.276 -2.770 21.301 1.00 38.41 176 ILE A C 1
ATOM 1416 O O . ILE A 1 176 ? 7.447 -2.764 20.925 1.00 38.41 176 ILE A O 1
ATOM 1420 N N . GLY A 1 177 ? 5.478 -1.713 21.116 1.00 53.25 177 GLY A N 1
ATOM 1421 C CA . GLY A 1 177 ? 5.941 -0.435 20.537 1.00 53.25 177 GLY A CA 1
ATOM 1422 C C . GLY A 1 177 ? 4.918 0.346 19.700 1.00 53.25 177 GLY A C 1
ATOM 1423 O O . GLY A 1 177 ? 5.210 1.462 19.260 1.00 53.25 177 GLY A O 1
ATOM 1424 N N . ASP A 1 178 ? 3.720 -0.207 19.513 1.00 67.44 178 ASP A N 1
ATOM 1425 C CA . ASP A 1 178 ? 2.756 0.240 18.498 1.00 67.44 178 ASP A CA 1
ATOM 1426 C C . ASP A 1 178 ? 1.656 1.174 18.989 1.00 67.44 178 ASP A C 1
ATOM 1428 O O . ASP A 1 178 ? 0.723 1.469 18.237 1.00 67.44 178 ASP A O 1
ATOM 1432 N N . ASP A 1 179 ? 1.741 1.668 20.223 1.00 75.12 179 ASP A N 1
ATOM 1433 C CA . ASP A 1 179 ? 0.701 2.537 20.779 1.00 75.12 179 ASP A CA 1
ATOM 1434 C C . ASP A 1 179 ? 0.437 3.738 19.865 1.00 75.12 179 ASP A C 1
ATOM 1436 O O . ASP A 1 179 ? -0.713 4.068 19.589 1.00 75.12 179 ASP A O 1
ATOM 1440 N N . TRP A 1 180 ? 1.488 4.345 19.301 1.00 79.62 180 TRP A N 1
ATOM 1441 C CA . TRP A 1 180 ? 1.345 5.467 18.368 1.00 79.62 180 TRP A CA 1
ATOM 1442 C C . TRP A 1 180 ? 0.533 5.091 17.120 1.00 79.62 180 TRP A C 1
ATOM 1444 O O . TRP A 1 180 ? -0.296 5.882 16.666 1.00 79.62 180 TRP A O 1
ATOM 1454 N N . LEU A 1 181 ? 0.732 3.886 16.581 1.00 78.56 181 LEU A N 1
ATOM 1455 C CA . LEU A 1 181 ? 0.042 3.412 15.388 1.00 78.56 181 LEU A CA 1
ATOM 1456 C C . LEU A 1 181 ? -1.423 3.132 15.710 1.00 78.56 181 LEU A C 1
ATOM 1458 O O . LEU A 1 181 ? -2.300 3.556 14.959 1.00 78.56 181 LEU A O 1
ATOM 1462 N N . ILE A 1 182 ? -1.692 2.490 16.852 1.00 79.94 182 ILE A N 1
ATOM 1463 C CA . ILE A 1 182 ? -3.050 2.247 17.352 1.00 79.94 182 ILE A CA 1
ATOM 1464 C C . ILE A 1 182 ? -3.783 3.580 17.518 1.00 79.94 182 ILE A C 1
ATOM 1466 O O . ILE A 1 182 ? -4.872 3.756 16.976 1.00 79.94 182 ILE A O 1
ATOM 1470 N N . GLN A 1 183 ? -3.186 4.546 18.218 1.00 83.62 183 GLN A N 1
ATOM 1471 C CA . GLN A 1 183 ? -3.805 5.856 18.442 1.00 83.62 183 GLN A CA 1
ATOM 1472 C C . GLN A 1 183 ? -4.027 6.625 17.134 1.00 83.62 183 GLN A C 1
ATOM 1474 O O . GLN A 1 183 ? -5.069 7.265 16.956 1.00 83.62 183 GLN A O 1
ATOM 1479 N N . THR A 1 184 ? -3.094 6.526 16.185 1.00 87.00 184 THR A N 1
ATOM 1480 C CA . THR A 1 184 ? -3.238 7.183 14.880 1.00 87.00 184 THR A CA 1
ATOM 1481 C C . THR A 1 184 ? -4.340 6.531 14.046 1.00 87.00 184 THR A C 1
ATOM 1483 O O . THR A 1 184 ? -5.214 7.234 13.540 1.00 87.00 184 THR A O 1
ATOM 1486 N N . ALA A 1 185 ? -4.381 5.198 13.970 1.00 87.38 185 ALA A N 1
ATOM 1487 C CA . ALA A 1 185 ? -5.432 4.465 13.268 1.00 87.38 185 ALA A CA 1
ATOM 1488 C C . ALA A 1 185 ? -6.818 4.722 13.883 1.00 87.38 185 ALA A C 1
ATOM 1490 O O . ALA A 1 185 ? -7.771 4.974 13.149 1.00 87.38 185 ALA A O 1
ATOM 1491 N N . LYS A 1 186 ? -6.931 4.761 15.219 1.00 87.25 186 LYS A N 1
ATOM 1492 C CA . LYS A 1 186 ? -8.169 5.157 15.916 1.00 87.25 186 LYS A CA 1
ATOM 1493 C C . LYS A 1 186 ? -8.620 6.553 15.529 1.00 87.25 186 LYS A C 1
ATOM 1495 O O . LYS A 1 186 ? -9.795 6.767 15.232 1.00 87.25 186 LYS A O 1
ATOM 1500 N N . SER A 1 187 ? -7.685 7.499 15.543 1.00 89.81 187 SER A N 1
ATOM 1501 C CA . SER A 1 187 ? -7.970 8.881 15.178 1.00 89.81 187 SER A CA 1
ATOM 1502 C C . SER A 1 187 ? -8.479 8.949 13.741 1.00 89.81 187 SER A C 1
ATOM 1504 O O . SER A 1 187 ? -9.516 9.560 13.506 1.00 89.81 187 SER A O 1
ATOM 1506 N N . LEU A 1 188 ? -7.834 8.254 12.802 1.00 91.12 188 LEU A N 1
ATOM 1507 C CA . LEU A 1 188 ? -8.270 8.188 11.405 1.00 91.12 188 LEU A CA 1
ATOM 1508 C C . LEU A 1 188 ? -9.660 7.552 11.254 1.00 91.12 188 LEU A C 1
ATOM 1510 O O . LEU A 1 188 ? -10.510 8.141 10.596 1.00 91.12 188 LEU A O 1
ATOM 1514 N N . ILE A 1 189 ? -9.930 6.410 11.897 1.00 90.62 189 ILE A N 1
ATOM 1515 C CA . ILE A 1 189 ? -11.253 5.753 11.894 1.00 90.62 189 ILE A CA 1
ATOM 1516 C C . ILE A 1 189 ? -12.342 6.716 12.376 1.00 90.62 189 ILE A C 1
ATOM 1518 O O . ILE A 1 189 ? -13.385 6.843 11.732 1.00 90.62 189 ILE A O 1
ATOM 1522 N N . SER A 1 190 ? -12.073 7.431 13.472 1.00 89.94 190 SER A N 1
ATOM 1523 C CA . SER A 1 190 ? -12.991 8.419 14.041 1.00 89.94 190 SER A CA 1
ATOM 1524 C C . SER A 1 190 ? -13.245 9.588 13.080 1.00 89.94 190 SER A C 1
ATOM 1526 O O . SER A 1 190 ? -14.398 9.893 12.779 1.00 89.94 190 SER A O 1
ATOM 1528 N N . HIS A 1 191 ? -12.190 10.194 12.518 1.00 90.94 191 HIS A N 1
ATOM 1529 C CA . HIS A 1 191 ? -12.311 11.313 11.569 1.00 90.94 191 HIS A CA 1
ATOM 1530 C C . HIS A 1 191 ? -12.996 10.905 10.256 1.00 90.94 191 HIS A C 1
ATOM 1532 O O . HIS A 1 191 ? -13.711 11.704 9.652 1.00 90.94 191 HIS A O 1
ATOM 1538 N N . LEU A 1 192 ? -12.810 9.657 9.823 1.00 90.62 192 LEU A N 1
ATOM 1539 C CA . LEU A 1 192 ? -13.463 9.095 8.641 1.00 90.62 192 LEU A CA 1
ATOM 1540 C C . LEU A 1 192 ? -14.917 8.674 8.900 1.00 90.62 192 LEU A C 1
ATOM 1542 O O . LEU A 1 192 ? -15.632 8.375 7.940 1.00 90.62 192 LEU A O 1
ATOM 1546 N N . GLY A 1 193 ? -15.364 8.666 10.161 1.00 89.75 193 GLY A N 1
ATOM 1547 C CA . GLY A 1 193 ? -16.710 8.249 10.547 1.00 89.75 193 GLY A CA 1
ATOM 1548 C C . GLY A 1 193 ? -16.969 6.762 10.305 1.00 89.75 193 GLY A C 1
ATOM 1549 O O . GLY A 1 193 ? -18.096 6.384 9.996 1.00 89.75 193 GLY A O 1
ATOM 1550 N N . ILE A 1 194 ? -15.935 5.923 10.399 1.00 91.50 194 ILE A N 1
ATOM 1551 C CA . ILE A 1 194 ? -16.052 4.470 10.247 1.00 91.50 194 ILE A CA 1
ATOM 1552 C C . ILE A 1 194 ? -16.621 3.903 11.551 1.00 91.50 194 ILE A C 1
ATOM 1554 O O . ILE A 1 194 ? -15.993 4.001 12.603 1.00 91.50 194 ILE A O 1
ATOM 1558 N N . GLN A 1 195 ? -17.827 3.336 11.484 1.00 88.19 195 GLN A N 1
ATOM 1559 C CA . GLN A 1 195 ? -18.576 2.881 12.665 1.00 88.19 195 GLN A CA 1
ATOM 1560 C C . GLN A 1 195 ? -18.710 1.360 12.758 1.00 88.19 195 GLN A C 1
ATOM 1562 O O . GLN A 1 195 ? -19.045 0.841 13.821 1.00 88.19 195 GLN A O 1
ATOM 1567 N N . SER A 1 196 ? -18.457 0.651 11.660 1.00 89.25 196 SER A N 1
ATOM 1568 C CA . SER A 1 196 ? -18.615 -0.797 11.563 1.00 89.25 196 SER A CA 1
ATOM 1569 C C . SER A 1 196 ? -17.391 -1.447 10.925 1.00 89.25 196 SER A C 1
ATOM 1571 O O . SER A 1 196 ? -16.622 -0.794 10.210 1.00 89.25 196 SER A O 1
ATOM 1573 N N . GLN A 1 197 ? -17.224 -2.744 11.178 1.00 88.69 197 GLN A N 1
ATOM 1574 C CA . GLN A 1 197 ? -16.179 -3.533 10.533 1.00 88.69 197 GLN A CA 1
ATOM 1575 C C . GLN A 1 197 ? -16.394 -3.563 9.015 1.00 88.69 197 GLN A C 1
ATOM 1577 O O . GLN A 1 197 ? -15.442 -3.446 8.251 1.00 88.69 197 GLN A O 1
ATOM 1582 N N . GLU A 1 198 ? -17.646 -3.626 8.567 1.00 89.56 198 GLU A N 1
ATOM 1583 C CA . GLU A 1 198 ? -18.008 -3.610 7.154 1.00 89.56 198 GLU A CA 1
ATOM 1584 C C . GLU A 1 198 ? -17.626 -2.288 6.474 1.00 89.56 198 GLU A C 1
ATOM 1586 O O . GLU A 1 198 ? -17.202 -2.289 5.318 1.00 89.56 198 GLU A O 1
ATOM 1591 N N . ASP A 1 199 ? -17.756 -1.149 7.163 1.00 90.00 199 ASP A N 1
ATOM 1592 C CA . ASP A 1 199 ? -17.313 0.148 6.637 1.00 90.00 199 ASP A CA 1
ATOM 1593 C C . ASP A 1 199 ? -15.787 0.230 6.545 1.00 90.00 199 ASP A C 1
ATOM 1595 O O . ASP A 1 199 ? -15.257 0.778 5.573 1.00 90.00 199 ASP A O 1
ATOM 1599 N N . PHE A 1 200 ? -15.087 -0.336 7.530 1.00 90.50 200 PHE A N 1
ATOM 1600 C CA . PHE A 1 200 ? -13.631 -0.425 7.535 1.00 90.50 200 PHE A CA 1
ATOM 1601 C C . PHE A 1 200 ? -13.129 -1.289 6.377 1.00 90.50 200 PHE A C 1
ATOM 1603 O O . PHE A 1 200 ? -12.332 -0.825 5.562 1.00 90.50 200 PHE A O 1
ATOM 1610 N N . GLU A 1 201 ? -13.667 -2.501 6.229 1.00 89.69 201 GLU A N 1
ATOM 1611 C CA . GLU A 1 201 ? -13.345 -3.399 5.121 1.00 89.69 201 GLU A CA 1
ATOM 1612 C C . GLU A 1 201 ? -13.670 -2.746 3.772 1.00 89.69 201 GLU A C 1
ATOM 1614 O O . GLU A 1 201 ? -12.829 -2.738 2.873 1.00 89.69 201 GLU A O 1
ATOM 1619 N N . ARG A 1 202 ? -14.840 -2.109 3.628 1.00 89.44 202 ARG A N 1
ATOM 1620 C CA . ARG A 1 202 ? -15.211 -1.393 2.396 1.00 89.44 202 ARG A CA 1
ATOM 1621 C C . ARG A 1 202 ? -14.230 -0.272 2.059 1.00 89.44 202 ARG A C 1
ATOM 1623 O O . ARG A 1 202 ? -13.957 -0.049 0.882 1.00 89.44 202 ARG A O 1
ATOM 1630 N N . MET A 1 203 ? -13.716 0.440 3.062 1.00 90.94 203 MET A N 1
ATOM 1631 C CA . MET A 1 203 ? -12.696 1.471 2.871 1.00 90.94 203 MET A CA 1
ATOM 1632 C C . MET A 1 203 ? -11.372 0.861 2.395 1.00 90.94 203 MET A C 1
ATOM 1634 O O . MET A 1 203 ? -10.825 1.339 1.403 1.00 90.94 203 MET A O 1
ATOM 1638 N N . LEU A 1 204 ? -10.908 -0.230 3.015 1.00 90.81 204 LEU A N 1
ATOM 1639 C CA . LEU A 1 204 ? -9.667 -0.909 2.617 1.00 90.81 204 LEU A CA 1
ATOM 1640 C C . LEU A 1 204 ? -9.715 -1.407 1.166 1.00 90.81 204 LEU A C 1
ATOM 1642 O O . LEU A 1 204 ? -8.751 -1.232 0.425 1.00 90.81 204 LEU A O 1
ATOM 1646 N N . HIS A 1 205 ? -10.859 -1.936 0.727 1.00 89.06 205 HIS A N 1
ATOM 1647 C CA . HIS A 1 205 ? -11.054 -2.456 -0.632 1.00 89.06 205 HIS A CA 1
ATOM 1648 C C . HIS A 1 205 ? -11.124 -1.376 -1.727 1.00 89.06 205 HIS A C 1
ATOM 1650 O O . HIS A 1 205 ? -11.185 -1.710 -2.915 1.00 89.06 205 HIS A O 1
ATOM 1656 N N . LYS A 1 206 ? -11.107 -0.083 -1.369 1.00 88.44 206 LYS A N 1
ATOM 1657 C CA . LYS A 1 206 ? -10.904 0.998 -2.350 1.00 88.44 206 LYS A CA 1
ATOM 1658 C C . LYS A 1 206 ? -9.484 0.995 -2.920 1.00 88.44 206 LYS A C 1
ATOM 1660 O O . LYS A 1 206 ? -9.270 1.495 -4.023 1.00 88.44 206 LYS A O 1
ATOM 1665 N N . TYR A 1 207 ? -8.534 0.442 -2.175 1.00 90.75 207 TYR A N 1
ATOM 1666 C CA . TYR A 1 207 ? -7.124 0.349 -2.529 1.00 90.75 207 TYR A CA 1
ATOM 1667 C C . TYR A 1 207 ? -6.724 -1.123 -2.729 1.00 90.75 207 TYR A C 1
ATOM 1669 O O . TYR A 1 207 ? -7.512 -2.021 -2.419 1.00 90.75 207 TYR A O 1
ATOM 1677 N N . PRO A 1 208 ? -5.530 -1.413 -3.282 1.00 92.12 208 PRO A N 1
ATOM 1678 C CA . PRO A 1 208 ? -5.070 -2.787 -3.431 1.00 92.12 208 PRO A CA 1
ATOM 1679 C C . PRO A 1 208 ? -5.098 -3.557 -2.107 1.00 92.12 208 PRO A C 1
ATOM 1681 O O . PRO A 1 208 ? -4.475 -3.167 -1.118 1.00 92.12 208 PRO A O 1
ATOM 1684 N N . TRP A 1 209 ? -5.833 -4.666 -2.103 1.00 91.38 209 TRP A N 1
ATOM 1685 C CA . TRP A 1 209 ? -6.058 -5.492 -0.924 1.00 91.38 209 TRP A CA 1
ATOM 1686 C C . TRP A 1 209 ? -6.147 -6.967 -1.308 1.00 91.38 209 TRP A C 1
ATOM 1688 O O . TRP A 1 209 ? -6.854 -7.317 -2.252 1.00 91.38 209 TRP A O 1
ATOM 1698 N N . VAL A 1 210 ? -5.434 -7.836 -0.590 1.00 90.06 210 VAL A N 1
ATOM 1699 C CA . VAL A 1 210 ? -5.413 -9.283 -0.835 1.00 90.06 210 VAL A CA 1
ATOM 1700 C C . VAL A 1 210 ? -6.016 -9.982 0.377 1.00 90.06 210 VAL A C 1
ATOM 1702 O O . VAL A 1 210 ? -5.354 -10.093 1.406 1.00 90.06 210 VAL A O 1
ATOM 1705 N N . ASP A 1 211 ? -7.260 -10.457 0.265 1.00 89.00 211 ASP A N 1
ATOM 1706 C CA . ASP A 1 211 ? -8.028 -10.981 1.403 1.00 89.00 211 ASP A CA 1
ATOM 1707 C C . ASP A 1 211 ? -7.279 -12.077 2.169 1.00 89.00 211 ASP A C 1
ATOM 1709 O O . ASP A 1 211 ? -7.176 -11.981 3.391 1.00 89.00 211 ASP A O 1
ATOM 1713 N N . PRO A 1 212 ? -6.708 -13.099 1.495 1.00 85.00 212 PRO A N 1
ATOM 1714 C CA . PRO A 1 212 ? -6.025 -14.181 2.197 1.00 85.00 212 PRO A CA 1
ATOM 1715 C C . PRO A 1 212 ? -4.757 -13.749 2.931 1.00 85.00 212 PRO A C 1
ATOM 1717 O O . PRO A 1 212 ? -4.282 -14.504 3.770 1.00 85.00 212 PRO A O 1
ATOM 1720 N N . LEU A 1 213 ? -4.177 -12.603 2.564 1.00 83.00 213 LEU A N 1
ATOM 1721 C CA . LEU A 1 213 ? -2.937 -12.111 3.156 1.00 83.00 213 LEU A CA 1
ATOM 1722 C C . LEU A 1 213 ? -3.222 -11.110 4.276 1.00 83.00 213 LEU A C 1
ATOM 1724 O O . LEU A 1 213 ? -2.586 -11.168 5.318 1.00 83.00 213 LEU A O 1
ATOM 1728 N N . HIS A 1 214 ? -4.190 -10.214 4.079 1.00 85.62 214 HIS A N 1
ATOM 1729 C CA . HIS A 1 214 ? -4.340 -9.050 4.949 1.00 85.62 214 HIS A CA 1
ATOM 1730 C C . HIS A 1 214 ? -5.612 -9.061 5.816 1.00 85.62 214 HIS A C 1
ATOM 1732 O O . HIS A 1 214 ? -5.650 -8.365 6.832 1.00 85.62 214 HIS A O 1
ATOM 1738 N N . SER A 1 215 ? -6.673 -9.798 5.448 1.00 84.69 215 SER A N 1
ATOM 1739 C CA . SER A 1 215 ? -7.987 -9.633 6.098 1.00 84.69 215 SER A CA 1
ATOM 1740 C C . SER A 1 215 ? -8.022 -10.103 7.549 1.00 84.69 215 SER A C 1
ATOM 1742 O O . SER A 1 215 ? -8.589 -9.401 8.381 1.00 84.69 215 SER A O 1
ATOM 1744 N N . GLU A 1 216 ? -7.405 -11.240 7.882 1.00 80.88 216 GLU A N 1
ATOM 1745 C CA . GLU A 1 216 ? -7.373 -11.731 9.270 1.00 80.88 216 GLU A CA 1
ATOM 1746 C C . GLU A 1 216 ? -6.703 -10.707 10.193 1.00 80.88 216 GLU A C 1
ATOM 1748 O O . GLU A 1 216 ? -7.270 -10.301 11.212 1.00 80.88 216 GLU A O 1
ATOM 1753 N N . SER A 1 217 ? -5.536 -10.211 9.784 1.00 75.69 217 SER A N 1
ATOM 1754 C CA . SER A 1 217 ? -4.831 -9.186 10.535 1.00 75.69 217 SER A CA 1
ATOM 1755 C C . SER A 1 217 ? -5.650 -7.900 10.630 1.00 75.69 217 SER A C 1
ATOM 1757 O O . SER A 1 217 ? -5.820 -7.381 11.725 1.00 75.69 217 SER A O 1
ATOM 1759 N N . ALA A 1 218 ? -6.240 -7.405 9.539 1.00 79.56 218 ALA A N 1
ATOM 1760 C CA . ALA A 1 218 ? -7.076 -6.199 9.563 1.00 79.56 218 ALA A CA 1
ATOM 1761 C C . ALA A 1 218 ? -8.278 -6.299 10.511 1.00 79.56 218 ALA A C 1
ATOM 1763 O O . ALA A 1 218 ? -8.605 -5.328 11.194 1.00 79.56 218 ALA A O 1
ATOM 1764 N N . GLN A 1 219 ? -8.917 -7.465 10.595 1.00 80.81 219 GLN A N 1
ATOM 1765 C CA . GLN A 1 219 ? -10.029 -7.696 11.517 1.00 80.81 219 GLN A CA 1
ATOM 1766 C C . GLN A 1 219 ? -9.567 -7.704 12.974 1.00 80.81 219 GLN A C 1
ATOM 1768 O O . GLN A 1 219 ? -10.222 -7.099 13.831 1.00 80.81 219 GLN A O 1
ATOM 1773 N N . LYS A 1 220 ? -8.412 -8.322 13.255 1.00 78.00 220 LYS A N 1
ATOM 1774 C CA . LYS A 1 220 ? -7.775 -8.250 14.577 1.00 78.00 220 LYS A CA 1
ATOM 1775 C C . LYS A 1 220 ? -7.464 -6.798 14.940 1.00 78.00 220 LYS A C 1
ATOM 1777 O O . LYS A 1 220 ? -7.835 -6.344 16.015 1.00 78.00 220 LYS A O 1
ATOM 1782 N N . ILE A 1 221 ? -6.899 -6.039 14.002 1.00 77.00 221 ILE A N 1
ATOM 1783 C CA . ILE A 1 221 ? -6.598 -4.613 14.165 1.00 77.00 221 ILE A CA 1
ATOM 1784 C C . ILE A 1 221 ? -7.863 -3.826 14.498 1.00 77.00 221 ILE A C 1
ATOM 1786 O O . ILE A 1 221 ? -7.888 -3.113 15.494 1.00 77.00 221 ILE A O 1
ATOM 1790 N N . PHE A 1 222 ? -8.921 -3.956 13.699 1.00 81.94 222 PHE A N 1
ATOM 1791 C CA . PHE A 1 222 ? -10.172 -3.242 13.945 1.00 81.94 222 PHE A CA 1
ATOM 1792 C C . PHE A 1 222 ? -10.756 -3.588 15.322 1.00 81.94 222 PHE A C 1
ATOM 1794 O O . PHE A 1 222 ? -11.157 -2.694 16.068 1.00 81.94 222 PHE A O 1
ATOM 1801 N N . SER A 1 223 ? -10.713 -4.867 15.700 1.00 80.44 223 SER A N 1
ATOM 1802 C CA . SER A 1 223 ? -11.150 -5.339 17.017 1.00 80.44 223 SER A CA 1
ATOM 1803 C C . SER A 1 223 ? -10.334 -4.719 18.157 1.00 80.44 223 SER A C 1
ATOM 1805 O O . SER A 1 223 ? -10.928 -4.206 19.106 1.00 80.44 223 SER A O 1
ATOM 1807 N N . ASP A 1 224 ? -9.002 -4.685 18.045 1.00 75.94 224 ASP A N 1
ATOM 1808 C CA . ASP A 1 224 ? -8.101 -4.055 19.022 1.00 75.94 224 ASP A CA 1
ATOM 1809 C C . ASP A 1 224 ? -8.386 -2.546 19.152 1.00 75.94 224 ASP A C 1
ATOM 1811 O O . ASP A 1 224 ? -8.470 -1.991 20.256 1.00 75.94 224 ASP A O 1
ATOM 1815 N N . LEU A 1 225 ? -8.575 -1.868 18.012 1.00 74.06 225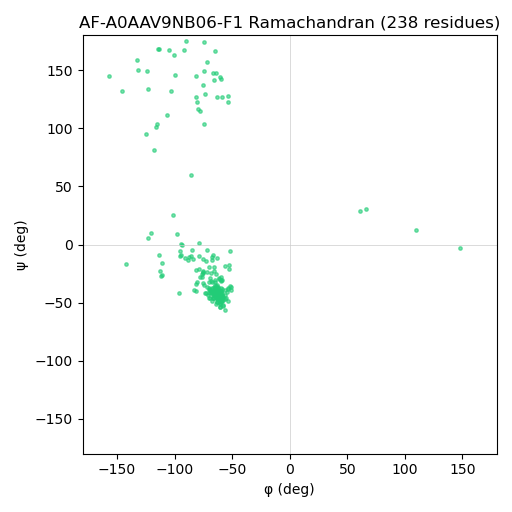 LEU A N 1
ATOM 1816 C CA . LEU A 1 225 ? -8.881 -0.438 17.950 1.00 74.06 225 LEU A CA 1
ATOM 1817 C C . LEU A 1 225 ? -10.220 -0.137 18.649 1.00 74.06 225 LEU A C 1
ATOM 1819 O O . LEU A 1 225 ? -10.323 0.846 19.392 1.00 74.06 225 LEU A O 1
ATOM 1823 N N . CYS A 1 226 ? -11.222 -1.002 18.480 1.00 73.31 226 CYS A N 1
ATOM 1824 C CA . CYS A 1 226 ? -12.520 -0.887 19.140 1.00 73.31 226 CYS A CA 1
ATOM 1825 C C . CYS A 1 226 ? -12.476 -1.255 20.637 1.00 73.31 226 CYS A C 1
ATOM 1827 O O . CYS A 1 226 ? -13.068 -0.540 21.450 1.00 73.31 226 CYS A O 1
ATOM 1829 N N . GLN A 1 227 ? -11.765 -2.313 21.041 1.00 66.81 227 GLN A N 1
ATOM 1830 C CA . GLN A 1 227 ? -11.702 -2.760 22.442 1.00 66.81 227 GLN A CA 1
ATOM 1831 C C . GLN A 1 227 ? -10.988 -1.760 23.353 1.00 66.81 227 GLN A C 1
ATOM 1833 O O . GLN A 1 227 ? -11.499 -1.440 24.430 1.00 66.81 227 GLN A O 1
ATOM 1838 N N . HIS A 1 228 ? -9.879 -1.172 22.901 1.00 56.22 228 HIS A N 1
ATOM 1839 C CA . HIS A 1 228 ? -9.105 -0.222 23.705 1.00 56.22 228 HIS A CA 1
ATOM 1840 C C . HIS A 1 228 ? -9.864 1.105 23.962 1.00 56.22 228 HIS A C 1
ATOM 1842 O O . HIS A 1 228 ? -9.473 1.888 24.820 1.00 56.22 228 HIS A O 1
ATOM 1848 N N . ASN A 1 229 ? -10.974 1.385 23.257 1.00 50.81 229 ASN A N 1
ATOM 1849 C CA . ASN A 1 229 ? -11.878 2.498 23.609 1.00 50.81 229 ASN A CA 1
ATOM 1850 C C . ASN A 1 229 ? -12.763 2.175 24.826 1.00 50.81 229 ASN A C 1
ATOM 1852 O O . ASN A 1 229 ? -13.150 3.079 25.563 1.00 50.81 229 ASN A O 1
ATOM 1856 N N . SER A 1 230 ? -13.074 0.897 25.059 1.00 48.56 230 SER A N 1
ATOM 1857 C CA . SER A 1 230 ? -13.917 0.471 26.181 1.00 48.56 230 SER A CA 1
ATOM 1858 C C . SER A 1 230 ? -13.172 0.457 27.520 1.00 48.56 230 SER A C 1
ATOM 1860 O O . SER A 1 230 ? -13.787 0.671 28.561 1.00 48.56 230 SER A O 1
ATOM 1862 N N . GLU A 1 231 ? -11.853 0.256 27.504 1.00 49.50 231 GLU A N 1
ATOM 1863 C CA . GLU A 1 231 ? -11.015 0.211 28.709 1.00 49.50 231 GLU A CA 1
ATOM 1864 C C . GLU A 1 231 ? -10.648 1.611 29.214 1.00 49.50 231 GLU A C 1
ATOM 1866 O O . GLU A 1 231 ? -10.753 1.862 30.411 1.00 49.50 231 GLU A O 1
ATOM 1871 N N . ILE A 1 232 ? -10.349 2.553 28.310 1.00 50.94 232 ILE A N 1
ATOM 1872 C CA . ILE A 1 232 ? -10.108 3.966 28.656 1.00 50.94 232 ILE A CA 1
ATOM 1873 C C . ILE A 1 232 ? -11.382 4.627 29.211 1.00 50.94 232 ILE A C 1
ATOM 1875 O O . ILE A 1 232 ? -11.329 5.400 30.163 1.00 50.94 232 ILE A O 1
ATOM 1879 N N . MET A 1 233 ? -12.554 4.299 28.658 1.00 45.25 233 MET A N 1
ATOM 1880 C CA . MET A 1 233 ? -13.823 4.820 29.178 1.00 45.25 233 MET A CA 1
ATOM 1881 C C . MET A 1 233 ? -14.180 4.222 30.545 1.00 45.25 233 MET A C 1
ATOM 1883 O O . MET A 1 233 ? -14.757 4.923 31.369 1.00 45.25 233 MET A O 1
ATOM 1887 N N . LYS A 1 234 ? -13.808 2.960 30.814 1.00 47.53 234 LYS A N 1
ATOM 1888 C CA . LYS A 1 234 ? -14.009 2.312 32.122 1.00 47.53 234 LYS A CA 1
ATOM 1889 C C . LYS A 1 234 ? -13.038 2.813 33.193 1.00 47.53 234 LYS A C 1
ATOM 1891 O O . LYS A 1 234 ? -13.443 2.908 34.350 1.00 47.53 234 LYS A O 1
ATOM 1896 N N . SER A 1 235 ? -11.793 3.141 32.838 1.00 47.56 235 SER A N 1
ATOM 1897 C CA . SER A 1 235 ? -10.828 3.704 33.792 1.00 47.56 235 SER A CA 1
ATOM 1898 C C . SER A 1 235 ? -11.202 5.128 34.209 1.00 47.56 235 SER A C 1
ATOM 1900 O O . SER A 1 235 ? -11.109 5.446 35.386 1.00 47.56 235 SER A O 1
ATOM 1902 N N . LEU A 1 236 ? -11.731 5.945 33.292 1.00 48.69 236 LEU A N 1
ATOM 1903 C CA . LEU A 1 236 ? -12.185 7.311 33.591 1.00 48.69 236 LEU A CA 1
ATOM 1904 C C . LEU A 1 236 ? -13.482 7.372 34.421 1.00 48.69 236 LEU A C 1
ATOM 1906 O O . LEU A 1 236 ? -13.724 8.367 35.095 1.00 48.69 236 LEU A O 1
ATOM 1910 N N . THR A 1 237 ? -14.318 6.328 34.400 1.00 52.19 237 THR A N 1
ATOM 1911 C CA . THR A 1 237 ? -15.535 6.248 35.234 1.00 52.19 237 THR A CA 1
ATOM 1912 C C . THR A 1 237 ? -15.312 5.666 36.630 1.00 52.19 237 THR A C 1
ATOM 1914 O O . THR A 1 237 ? -16.221 5.739 37.449 1.00 52.19 237 THR A O 1
ATOM 1917 N N . ASN A 1 238 ? -14.138 5.090 36.909 1.00 51.00 238 ASN A N 1
ATOM 1918 C CA . ASN A 1 238 ? -13.815 4.495 38.212 1.00 51.00 238 ASN A CA 1
ATOM 1919 C C . ASN A 1 238 ? -13.070 5.452 39.166 1.00 51.00 238 ASN A C 1
ATOM 1921 O O . ASN A 1 238 ? -12.774 5.054 40.289 1.00 51.00 238 ASN A O 1
ATOM 1925 N N . ASP A 1 239 ? -12.809 6.693 38.743 1.00 48.47 239 ASP A N 1
ATOM 1926 C CA . ASP A 1 239 ? -12.193 7.754 39.559 1.00 48.47 239 ASP A CA 1
ATOM 1927 C C . ASP A 1 239 ? -13.223 8.776 40.109 1.00 48.47 239 ASP A C 1
ATOM 1929 O O . ASP A 1 239 ? -12.874 9.923 40.399 1.00 48.47 239 ASP A O 1
ATOM 1933 N N . VAL A 1 240 ? -14.497 8.379 40.267 1.00 42.25 240 VAL A N 1
ATOM 1934 C CA . VAL A 1 240 ? -15.551 9.176 40.941 1.00 42.25 240 VAL A CA 1
ATOM 1935 C C . VAL A 1 240 ? -16.090 8.451 42.166 1.00 42.25 240 VAL A C 1
ATOM 1937 O O . VAL A 1 240 ? -16.474 7.269 42.028 1.00 42.25 240 VAL A O 1
#

Sequence (240 aa):
MFRSDLELGLLLGTKVWCPIEEVPGYEVLVEMRQELPRDYCRSNQPPYRQVVPVLEEILLDTLSFANRLNRASRGPRKPTDYYFHQTVVLLGHRLLNLSTFVDSAFDSEFDKNLHLGLSTFVATFFIGPTHKISDFKLLAGILRTAAETSLSKDKANMEIMLWTLSLARADMFDEIGDDWLIQTAKSLISHLGIQSQEDFERMLHKYPWVDPLHSESAQKIFSDLCQHNSEIMKSLTNDV

Nearest PDB structures (foldseek):
  7rtc-assembly1_A  TM=3.241E-01  e=4.678E+00  Drosophila melanogaster

Organism: NCBI:txid1690606

Foldseek 3Di:
DLLVQLVVCLQVLAARPDDLVPQPCPVLLVVLLVVDDPCLVVVDDDDCPPADVLLVSLQSSLQSLQVVLQVCVVDPHHDPPVSNVSSLSSSSNSLRNQATLVGGPDPDLLNNLSSLLSNLVSVLVVADPPRACLSSVVSVVSLLVSLVPQLPDDLSSLLSNLLSLLSCQLGHDDPPPCPSSLVSNLSSCVSNVPDDPVSVVVSNSNGRDHCVRRVVSSVVSVVVSVVVVVVVVVVVVVVD

Radius of gyration: 18.1 Å; Cα contacts (8 Å, |Δi|>4): 239; chains: 1; bounding box: 39×42×62 Å

pLDDT: mean 78.55, std 14.55, range [38.41, 94.44]

Secondary structure (DSSP, 8-state):
-HHHHHHHHHHHTPPPSS-GGGSS-HHHHHHHHHHS-TTHHHH--SSGGGS-HHHHHHHHHHHHHHHHHHHHHHSS-PPPHHHHHHHHHHHHHHHHHH--SSS---SSHHHHHHHHHHHHHHHHTT--TT--GGG-HHHHHHHHHHHHHHTTS-HHHHHHHHHHHHHHHHHS--SSS-HHHHHHHHHHHHHHT--SHHHHHHHHTTS---HHHHHHHHHHHHHHHHHHHHHHHHHHHS--

Mean predicted aligned error: 8.75 Å

Solvent-accessible surface area (backbone atoms only — not comparable to full-atom values): 13705 Å² total; per-residue (Å²): 108,69,58,60,40,40,55,48,16,55,41,70,34,37,61,47,81,72,58,69,90,76,52,66,49,66,67,56,54,57,55,41,62,70,68,50,60,76,57,67,77,68,75,67,82,82,77,66,89,76,47,58,67,70,59,47,52,53,50,54,51,44,37,37,49,20,52,50,52,46,50,21,73,78,43,97,54,67,78,55,70,66,62,52,53,30,48,50,41,44,54,44,44,52,49,26,68,68,34,26,80,79,57,66,75,57,90,47,68,57,49,47,49,48,53,50,30,54,48,52,57,48,49,59,78,69,48,47,103,87,50,49,44,63,74,26,51,54,53,54,52,53,49,50,59,52,54,76,58,32,83,81,50,57,72,65,46,31,52,45,49,47,40,33,51,40,57,39,58,48,54,30,65,64,97,82,80,47,65,66,56,51,54,49,47,44,50,43,37,59,77,70,65,52,85,46,70,67,52,48,53,55,56,41,61,77,47,69,52,41,55,95,78,38,43,69,42,40,53,50,48,53,49,53,54,56,52,60,54,56,53,58,56,51,57,67,63,68,79,114